Protein AF-A0A917XZ86-F1 (afdb_monomer)

Solvent-accessible surface area (backbone atoms only — not comparable to full-atom values): 10960 Å² total; per-residue (Å²): 136,83,81,80,78,82,73,56,81,94,72,47,91,62,65,60,46,49,76,76,22,49,60,26,41,51,40,52,53,59,58,64,51,90,55,103,52,67,45,77,52,87,54,75,93,63,74,60,68,55,70,66,64,61,48,64,80,48,75,79,79,85,94,80,78,98,62,95,64,86,77,80,79,58,41,67,53,64,60,80,48,66,74,58,48,58,56,55,70,50,55,30,67,91,78,33,40,62,48,78,42,58,32,65,72,78,73,27,69,21,65,65,39,50,37,52,53,42,24,42,38,32,37,46,70,17,31,44,35,38,73,39,36,32,42,29,68,31,39,27,35,57,31,72,59,75,71,83,70,54,89,50,71,69,44,40,57,56,46,58,73,56,68,76,47,49,48,74,72,47,43,57,57,49,48,58,50,35,59,64,75,76,106

Sequence (183 aa):
MTRNVIISDSNDLYGDLKEKYPVAWKALSELGKWSNKAQVFESLKYTPLEIAELRQITTSINLQNKVAVTEIQSGIDEKLEEGLLEVLMRISPELQPVFYTDCFKMLTRNIDKLFKVIEYVLRKKCVFITSNFYISNGYVSKRKALLRPAHYDEDVEENLKQYNGLRKTHLKAFKTVSNFMLN

Structure (mmCIF, N/CA/C/O backbone):
data_AF-A0A917XZ86-F1
#
_entry.id   AF-A0A917XZ86-F1
#
loop_
_atom_site.group_PDB
_atom_site.id
_atom_site.type_symbol
_atom_site.label_atom_id
_atom_site.label_alt_id
_atom_site.label_comp_id
_atom_site.label_asym_id
_atom_site.label_entity_id
_atom_site.label_seq_id
_atom_site.pdbx_PDB_ins_code
_atom_site.Cartn_x
_atom_site.Cartn_y
_atom_site.Cartn_z
_atom_site.occupancy
_atom_site.B_iso_or_equiv
_atom_site.auth_seq_id
_atom_site.auth_comp_id
_atom_site.auth_asym_id
_atom_site.auth_atom_id
_atom_site.pdbx_PDB_model_num
ATOM 1 N N . MET A 1 1 ? -16.002 -32.439 -8.814 1.00 36.31 1 MET A N 1
ATOM 2 C CA . MET A 1 1 ? -14.835 -32.622 -9.703 1.00 36.31 1 MET A CA 1
ATOM 3 C C . MET A 1 1 ? -14.189 -31.268 -9.927 1.00 36.31 1 MET A C 1
ATOM 5 O O . MET A 1 1 ? -14.720 -30.466 -10.682 1.00 36.31 1 MET A O 1
ATOM 9 N N . THR A 1 2 ? -13.098 -30.978 -9.227 1.00 37.16 2 THR A N 1
ATOM 10 C CA . THR A 1 2 ? -12.308 -29.762 -9.451 1.00 37.16 2 THR A CA 1
ATOM 11 C C . THR A 1 2 ? -11.394 -30.042 -10.641 1.00 37.16 2 THR A C 1
ATOM 13 O O . THR A 1 2 ? -10.544 -30.926 -10.562 1.00 37.16 2 THR A O 1
ATOM 16 N N . ARG A 1 3 ? -11.616 -29.375 -11.780 1.00 35.47 3 ARG A N 1
ATOM 17 C CA . ARG A 1 3 ? -10.684 -29.443 -12.912 1.00 35.47 3 ARG A CA 1
ATOM 18 C C . ARG A 1 3 ? -9.396 -28.743 -12.483 1.00 35.47 3 ARG A C 1
ATOM 20 O O . ARG A 1 3 ? -9.369 -27.519 -12.409 1.00 35.47 3 ARG A O 1
ATOM 27 N N . ASN A 1 4 ? -8.357 -29.518 -12.188 1.00 41.28 4 ASN A N 1
ATOM 28 C CA . ASN A 1 4 ? -6.999 -28.998 -12.095 1.00 41.28 4 ASN A CA 1
ATOM 29 C C . ASN A 1 4 ? -6.585 -28.580 -13.506 1.00 41.28 4 ASN A C 1
ATOM 31 O O . ASN A 1 4 ? -6.267 -29.422 -14.344 1.00 41.28 4 ASN A O 1
ATOM 35 N N . VAL A 1 5 ? -6.675 -27.283 -13.788 1.00 52.72 5 VAL A N 1
ATOM 36 C CA . VAL A 1 5 ? -6.085 -26.698 -14.990 1.00 52.72 5 VAL A CA 1
ATOM 37 C C . VAL A 1 5 ? -4.580 -26.697 -14.753 1.00 52.72 5 VAL A C 1
ATOM 39 O O . VAL A 1 5 ? -4.077 -25.915 -13.953 1.00 52.72 5 VAL A O 1
ATOM 42 N N . ILE A 1 6 ? -3.877 -27.627 -15.392 1.00 51.19 6 ILE A N 1
ATOM 43 C CA . ILE A 1 6 ? -2.417 -27.617 -15.443 1.00 51.19 6 ILE A CA 1
ATOM 44 C C . ILE A 1 6 ? -2.057 -26.537 -16.464 1.00 51.19 6 ILE A C 1
ATOM 46 O O . ILE A 1 6 ? -2.180 -26.753 -17.669 1.00 51.19 6 ILE A O 1
ATOM 50 N N . ILE A 1 7 ? -1.716 -25.343 -15.980 1.00 55.34 7 ILE A N 1
ATOM 51 C CA . ILE A 1 7 ? -1.138 -24.289 -16.814 1.00 55.34 7 ILE A CA 1
ATOM 52 C C . ILE A 1 7 ? 0.300 -24.732 -17.090 1.00 55.34 7 ILE A C 1
ATOM 54 O O . ILE A 1 7 ? 1.050 -24.994 -16.156 1.00 55.34 7 ILE A O 1
ATOM 58 N N . SER A 1 8 ? 0.667 -24.905 -18.358 1.00 54.50 8 SER A N 1
ATOM 59 C CA . SER A 1 8 ? 2.061 -25.147 -18.736 1.00 54.50 8 SER A CA 1
ATOM 60 C C . SER A 1 8 ? 2.908 -23.938 -18.332 1.00 54.50 8 SER A C 1
ATOM 62 O O . SER A 1 8 ? 2.516 -22.821 -18.672 1.00 54.50 8 SER A O 1
ATOM 64 N N . ASP A 1 9 ? 4.067 -24.147 -17.700 1.00 57.81 9 ASP A N 1
ATOM 65 C CA . ASP A 1 9 ? 4.968 -23.075 -17.228 1.00 57.81 9 ASP A CA 1
ATOM 66 C C . ASP A 1 9 ? 5.287 -22.014 -18.303 1.00 57.81 9 ASP A C 1
ATOM 68 O O . ASP A 1 9 ? 5.505 -20.850 -17.990 1.00 57.81 9 ASP A O 1
ATOM 72 N N . SER A 1 10 ? 5.243 -22.373 -19.592 1.00 57.09 10 SER A N 1
ATOM 73 C CA . SER A 1 10 ? 5.466 -21.450 -20.714 1.00 57.09 10 SER A CA 1
ATOM 74 C C . SER A 1 10 ? 4.320 -20.462 -20.996 1.00 57.09 10 SER A C 1
ATOM 76 O O . SER A 1 10 ? 4.444 -19.659 -21.915 1.00 57.09 10 SER A O 1
ATOM 78 N N . ASN A 1 11 ? 3.196 -20.542 -20.275 1.00 58.50 11 ASN A N 1
ATOM 79 C CA . ASN A 1 11 ? 2.003 -19.708 -20.483 1.00 58.50 11 ASN A CA 1
ATOM 80 C C . ASN A 1 11 ? 1.476 -19.073 -19.180 1.00 58.50 11 ASN A C 1
ATOM 82 O O . ASN A 1 11 ? 0.386 -18.494 -19.177 1.00 58.50 11 ASN A O 1
ATOM 86 N N . ASP A 1 12 ? 2.216 -19.190 -18.071 1.00 71.00 12 ASP A N 1
ATOM 87 C CA . ASP A 1 12 ? 1.858 -18.537 -16.813 1.00 71.00 12 ASP A CA 1
ATOM 88 C C . ASP A 1 12 ? 2.336 -17.077 -16.809 1.00 71.00 12 ASP A C 1
ATOM 90 O O . ASP A 1 12 ? 3.460 -16.765 -16.424 1.00 71.00 12 ASP A O 1
ATOM 94 N N . LEU A 1 13 ? 1.447 -16.172 -17.228 1.00 67.69 13 LEU A N 1
ATOM 95 C CA . LEU A 1 13 ? 1.671 -14.719 -17.242 1.00 67.69 13 LEU A CA 1
ATOM 96 C C . LEU A 1 13 ? 1.939 -14.111 -15.854 1.00 67.69 13 LEU A C 1
ATOM 98 O O . LEU A 1 13 ? 2.318 -12.945 -15.770 1.00 67.69 13 LEU A O 1
ATOM 102 N N . TYR A 1 14 ? 1.684 -14.857 -14.778 1.00 77.56 14 TYR A N 1
ATOM 103 C CA . TYR A 1 14 ? 1.877 -14.406 -13.400 1.00 77.56 14 TYR A CA 1
ATOM 104 C C . TYR A 1 14 ? 2.985 -15.181 -12.684 1.00 77.56 14 TYR A C 1
ATOM 106 O O . TYR A 1 14 ? 3.329 -14.832 -11.552 1.00 77.56 14 TYR A O 1
ATOM 114 N N . GLY A 1 15 ? 3.516 -16.224 -13.327 1.00 76.75 15 GLY A N 1
ATOM 115 C CA . GLY A 1 15 ? 4.403 -17.203 -12.714 1.00 76.75 15 GLY A CA 1
ATOM 116 C C . GLY A 1 15 ? 5.710 -16.593 -12.238 1.00 76.75 15 GLY A C 1
ATOM 117 O O . GLY A 1 15 ? 6.188 -16.983 -11.183 1.00 76.75 15 GLY A O 1
ATOM 118 N N . ASP A 1 16 ? 6.229 -15.593 -12.957 1.00 86.38 16 ASP A N 1
ATOM 119 C CA . ASP A 1 16 ? 7.489 -14.906 -12.654 1.00 86.38 16 ASP A CA 1
ATOM 120 C C . ASP A 1 16 ? 7.350 -13.739 -11.657 1.00 86.38 16 ASP A C 1
ATOM 122 O O . ASP A 1 16 ? 8.351 -13.232 -11.139 1.00 86.38 16 ASP A O 1
ATOM 126 N N . LEU A 1 17 ? 6.122 -13.297 -11.351 1.00 89.25 17 LEU A N 1
ATOM 127 C CA . LEU A 1 17 ? 5.879 -12.174 -10.437 1.00 89.25 17 LEU A CA 1
ATOM 128 C C . LEU A 1 17 ? 6.331 -12.493 -9.016 1.00 89.25 17 LEU A C 1
ATOM 130 O O . LEU A 1 17 ? 6.738 -11.595 -8.277 1.00 89.25 17 LEU A O 1
ATOM 134 N N . LYS A 1 18 ? 6.253 -13.763 -8.618 1.00 90.69 18 LYS A N 1
ATOM 135 C CA . LYS A 1 18 ? 6.692 -14.218 -7.300 1.00 90.69 18 LYS A CA 1
ATOM 136 C C . LYS A 1 18 ? 8.202 -14.055 -7.129 1.00 90.69 18 LYS A C 1
ATOM 138 O O . LYS A 1 18 ? 8.653 -13.700 -6.041 1.00 90.69 18 LYS A O 1
ATOM 143 N N . GLU A 1 19 ? 8.968 -14.312 -8.180 1.00 90.38 19 GLU A N 1
ATOM 144 C CA . GLU A 1 19 ? 10.424 -14.216 -8.200 1.00 90.38 19 GLU A CA 1
ATOM 145 C C . GLU A 1 19 ? 10.872 -12.762 -8.382 1.00 90.38 19 GLU A C 1
ATOM 147 O O . GLU A 1 19 ? 11.797 -12.324 -7.696 1.00 90.38 19 GLU A O 1
ATOM 152 N N . LYS A 1 20 ? 10.191 -11.993 -9.247 1.00 90.75 20 LYS A N 1
ATOM 153 C CA . LYS A 1 20 ? 10.471 -10.562 -9.469 1.00 90.75 20 LYS A CA 1
ATOM 154 C C . LYS A 1 20 ? 10.117 -9.691 -8.261 1.00 90.75 20 LYS A C 1
ATOM 156 O O . LYS A 1 20 ? 10.869 -8.780 -7.917 1.00 90.75 20 LYS A O 1
ATOM 161 N N . TYR A 1 21 ? 8.972 -9.959 -7.633 1.00 94.69 21 TYR A N 1
ATOM 162 C CA . TYR A 1 21 ? 8.359 -9.109 -6.607 1.00 94.69 21 TYR A CA 1
ATOM 163 C C . TYR A 1 21 ? 7.947 -9.924 -5.369 1.00 94.69 21 TYR A C 1
ATOM 165 O O . TYR A 1 21 ? 6.759 -10.010 -5.031 1.00 94.69 21 TYR A O 1
ATOM 173 N N . PRO A 1 22 ? 8.907 -10.561 -4.677 1.00 95.19 22 PRO A N 1
ATOM 174 C CA . PRO A 1 22 ? 8.617 -11.519 -3.614 1.00 95.19 22 PRO A CA 1
ATOM 175 C C . PRO A 1 22 ? 7.892 -10.900 -2.413 1.00 95.19 22 PRO A C 1
ATOM 177 O O . PRO A 1 22 ? 7.041 -11.559 -1.804 1.00 95.19 22 PRO A O 1
ATOM 180 N N . VAL A 1 23 ? 8.182 -9.641 -2.061 1.00 97.25 23 VAL A N 1
ATOM 181 C CA . VAL A 1 23 ? 7.551 -8.963 -0.917 1.00 97.25 23 VAL A CA 1
ATOM 182 C C . VAL A 1 23 ? 6.100 -8.606 -1.237 1.00 97.25 23 VAL A C 1
ATOM 184 O O . VAL A 1 23 ? 5.204 -8.894 -0.434 1.00 97.25 23 VAL A O 1
ATOM 187 N N . ALA A 1 24 ? 5.850 -8.039 -2.418 1.00 97.31 24 ALA A N 1
ATOM 188 C CA . ALA A 1 24 ? 4.512 -7.739 -2.916 1.00 97.31 24 ALA A CA 1
ATOM 189 C C . ALA A 1 24 ? 3.681 -9.014 -3.079 1.00 97.31 24 ALA A C 1
ATOM 191 O O . ALA A 1 24 ? 2.556 -9.080 -2.577 1.00 97.31 24 ALA A O 1
ATOM 192 N N . TRP A 1 25 ? 4.254 -10.046 -3.705 1.00 96.38 25 TRP A N 1
ATOM 193 C CA . TRP A 1 25 ? 3.610 -11.342 -3.890 1.00 96.38 25 TRP A CA 1
ATOM 194 C C . TRP A 1 25 ? 3.191 -11.958 -2.567 1.00 96.38 25 TRP A C 1
ATOM 196 O O . TRP A 1 25 ? 2.038 -12.370 -2.417 1.00 96.38 25 TRP A O 1
ATOM 206 N N . LYS A 1 26 ? 4.095 -11.982 -1.581 1.00 96.19 26 LYS A N 1
ATOM 207 C CA . LYS A 1 26 ? 3.778 -12.490 -0.247 1.00 96.19 26 LYS A CA 1
ATOM 208 C C . LYS A 1 26 ? 2.625 -11.701 0.368 1.00 96.19 26 LYS A C 1
ATOM 210 O O . LYS A 1 26 ? 1.638 -12.311 0.769 1.00 96.19 26 LYS A O 1
ATOM 215 N N . ALA A 1 27 ? 2.707 -10.372 0.399 1.00 97.00 27 ALA A N 1
ATOM 216 C CA . ALA A 1 27 ? 1.675 -9.543 1.015 1.00 97.00 27 ALA A CA 1
ATOM 217 C C . ALA A 1 27 ? 0.303 -9.699 0.330 1.00 97.00 27 ALA A C 1
ATOM 219 O O . ALA A 1 27 ? -0.701 -9.904 1.011 1.00 97.00 27 ALA A O 1
ATOM 220 N N . LEU A 1 28 ? 0.247 -9.672 -1.004 1.00 95.81 28 LEU A N 1
ATOM 221 C CA . LEU A 1 28 ? -0.999 -9.847 -1.757 1.00 95.81 28 LEU A CA 1
ATOM 222 C C . LEU A 1 28 ? -1.558 -11.269 -1.650 1.00 95.81 28 LEU A C 1
ATOM 224 O O . LEU A 1 28 ? -2.772 -11.433 -1.542 1.00 95.81 28 LEU A O 1
ATOM 228 N N . SER A 1 29 ? -0.696 -12.288 -1.600 1.00 94.50 29 SER A N 1
ATOM 229 C CA . SER A 1 29 ? -1.114 -13.674 -1.356 1.00 94.50 29 SER A CA 1
ATOM 230 C C . SER A 1 29 ? -1.753 -13.829 0.021 1.00 94.50 29 SER A C 1
ATOM 232 O O . SER A 1 29 ? -2.790 -14.474 0.149 1.00 94.50 29 SER A O 1
ATOM 234 N N . GLU A 1 30 ? -1.166 -13.225 1.060 1.00 94.62 30 GLU A N 1
ATOM 235 C CA . GLU A 1 30 ? -1.760 -13.222 2.401 1.00 94.62 30 GLU A CA 1
ATOM 236 C C . GLU A 1 30 ? -3.055 -12.394 2.440 1.00 94.62 30 GLU A C 1
ATOM 238 O O . GLU A 1 30 ? -4.024 -12.814 3.061 1.00 94.62 30 GLU A O 1
ATOM 243 N N . LEU A 1 31 ? -3.134 -11.270 1.718 1.00 93.88 31 LEU A N 1
ATOM 244 C CA . LEU A 1 31 ? -4.369 -10.481 1.606 1.00 93.88 31 LEU A CA 1
ATOM 245 C C . LEU A 1 31 ? -5.493 -11.258 0.896 1.00 93.88 31 LEU A C 1
ATOM 247 O O . LEU A 1 31 ? -6.663 -11.126 1.260 1.00 93.88 31 LEU A O 1
ATOM 251 N N . GLY A 1 32 ? -5.140 -12.047 -0.122 1.00 90.62 32 GLY A N 1
ATOM 252 C CA . GLY A 1 32 ? -6.062 -12.864 -0.910 1.00 90.62 32 GLY A CA 1
ATOM 253 C C . GLY A 1 32 ? -6.609 -14.078 -0.158 1.00 90.62 32 GLY A C 1
ATOM 254 O O . GLY A 1 32 ? -7.674 -14.587 -0.517 1.00 90.62 32 GLY A O 1
ATOM 255 N N . LYS A 1 33 ? -5.942 -14.520 0.918 1.00 89.12 33 LYS A N 1
ATOM 256 C CA . LYS A 1 33 ? -6.480 -15.551 1.811 1.00 89.12 33 LYS A CA 1
ATOM 257 C C . LYS A 1 33 ? -7.728 -14.994 2.482 1.00 89.12 33 LYS A C 1
ATOM 259 O O . LYS A 1 33 ? -7.670 -14.115 3.340 1.00 89.12 33 LYS A O 1
ATOM 264 N N . TRP A 1 34 ? -8.883 -15.497 2.053 1.00 65.50 34 TRP A N 1
ATOM 265 C CA . TRP A 1 34 ? -10.180 -15.004 2.494 1.00 65.50 34 TRP A CA 1
ATOM 266 C C . TRP A 1 34 ? -10.387 -15.263 3.989 1.00 65.50 34 TRP A C 1
ATOM 268 O O . TRP A 1 34 ? -10.889 -16.301 4.417 1.00 65.50 34 TRP A O 1
ATOM 278 N N . SER A 1 35 ? -10.031 -14.272 4.799 1.00 65.12 35 SER A N 1
ATOM 279 C CA . SER A 1 35 ? -10.483 -14.146 6.172 1.00 65.12 35 SER A CA 1
ATOM 280 C C . SER A 1 35 ? -11.003 -12.724 6.367 1.00 65.12 35 SER A C 1
ATOM 282 O O . SER A 1 35 ? -10.383 -11.751 5.949 1.00 65.12 35 SER A O 1
ATOM 284 N N . ASN A 1 36 ? -12.153 -12.557 7.025 1.00 63.97 36 ASN A N 1
ATOM 285 C CA . ASN A 1 36 ? -12.686 -11.229 7.389 1.00 63.97 36 ASN A CA 1
ATOM 286 C C . ASN A 1 36 ? -11.835 -10.523 8.478 1.00 63.97 36 ASN A C 1
ATOM 288 O O . ASN A 1 36 ? -12.308 -9.645 9.215 1.00 63.97 36 ASN A O 1
ATOM 292 N N . LYS A 1 37 ? -10.578 -10.941 8.639 1.00 71.88 37 LYS A N 1
ATOM 293 C CA . LYS A 1 37 ? -9.651 -10.533 9.686 1.00 71.88 37 LYS A CA 1
ATOM 294 C C . LYS A 1 37 ? -8.419 -9.897 9.047 1.00 71.88 37 LYS A C 1
ATOM 296 O O . LYS A 1 37 ? -8.107 -10.114 7.885 1.00 71.88 37 LYS A O 1
ATOM 301 N N . ALA A 1 38 ? -7.753 -9.059 9.832 1.00 89.88 38 ALA A N 1
ATOM 302 C CA . ALA A 1 38 ? -6.386 -8.687 9.523 1.00 89.88 38 ALA A CA 1
ATOM 303 C C . ALA A 1 38 ? -5.491 -9.916 9.697 1.00 89.88 38 ALA A C 1
ATOM 305 O O . ALA A 1 38 ? -5.774 -10.758 10.555 1.00 89.88 38 ALA A O 1
ATOM 306 N N . GLN A 1 39 ? -4.417 -9.981 8.927 1.00 92.69 39 GLN A N 1
ATOM 307 C CA . GLN A 1 39 ? -3.470 -11.074 8.983 1.00 92.69 39 GLN A CA 1
ATOM 308 C C . GLN A 1 39 ? -2.072 -10.532 9.243 1.00 92.69 39 GLN A C 1
ATOM 310 O O . GLN A 1 39 ? -1.606 -9.625 8.558 1.00 92.69 39 GLN A O 1
ATOM 315 N N . VAL A 1 40 ? -1.425 -11.100 10.257 1.00 94.69 40 VAL A N 1
ATOM 316 C CA . VAL A 1 40 ? 0.006 -10.940 10.512 1.00 94.69 40 VAL A CA 1
ATOM 317 C C . VAL A 1 40 ? 0.708 -12.129 9.868 1.00 94.69 40 VAL A C 1
ATOM 319 O O . VAL A 1 40 ? 0.210 -13.255 9.944 1.00 94.69 40 VAL A O 1
ATOM 322 N N . PHE A 1 41 ? 1.843 -11.888 9.232 1.00 95.00 41 PHE A N 1
ATOM 323 C CA . PHE A 1 41 ? 2.673 -12.924 8.630 1.00 95.00 41 PHE A CA 1
ATOM 324 C C . PHE A 1 41 ? 4.150 -12.575 8.797 1.00 95.00 41 PHE A C 1
ATOM 326 O O . PHE A 1 41 ? 4.501 -11.449 9.142 1.00 95.00 41 PHE A O 1
ATOM 333 N N . GLU A 1 42 ? 5.019 -13.555 8.569 1.00 95.81 42 GLU A N 1
ATOM 334 C CA . GLU A 1 42 ? 6.460 -13.336 8.618 1.00 95.81 42 GLU A CA 1
ATOM 335 C C . GLU A 1 42 ? 6.897 -12.373 7.507 1.00 95.81 42 GLU A C 1
ATOM 337 O O . GLU A 1 42 ? 6.695 -12.639 6.319 1.00 95.81 42 GLU A O 1
ATOM 342 N N . SER A 1 43 ? 7.481 -11.242 7.905 1.00 95.06 43 SER A N 1
ATOM 343 C CA . SER A 1 43 ? 8.031 -10.256 6.981 1.00 95.06 43 SER A CA 1
ATOM 344 C C . SER A 1 43 ? 9.246 -10.814 6.248 1.00 95.06 43 SER A C 1
ATOM 346 O O . SER A 1 43 ? 10.153 -11.380 6.859 1.00 95.06 43 SER A O 1
ATOM 348 N N . LEU A 1 44 ? 9.320 -10.563 4.945 1.00 94.56 44 LEU A N 1
ATOM 349 C CA . LEU A 1 44 ? 10.498 -10.909 4.159 1.00 94.56 44 LEU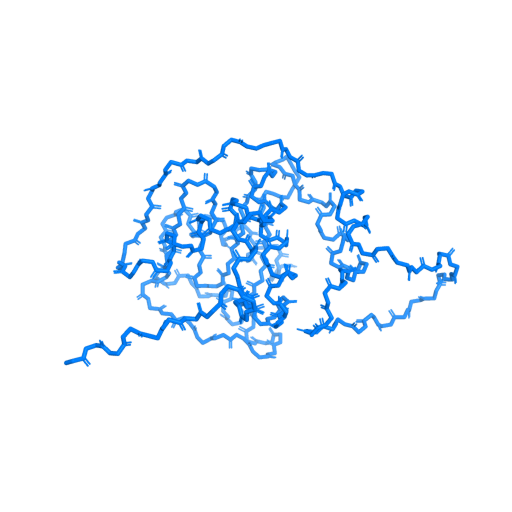 A CA 1
ATOM 350 C C . LEU A 1 44 ? 11.582 -9.840 4.322 1.00 94.56 44 LEU A C 1
ATOM 352 O O . LEU A 1 44 ? 11.303 -8.642 4.247 1.00 94.56 44 LEU A O 1
ATOM 356 N N . LYS A 1 45 ? 12.832 -10.259 4.535 1.00 92.44 45 LYS A N 1
ATOM 357 C CA . LYS A 1 45 ? 13.974 -9.345 4.669 1.00 92.44 45 LYS A CA 1
ATOM 358 C C . LYS A 1 45 ? 14.617 -9.114 3.305 1.00 92.44 45 LYS A C 1
ATOM 360 O O . LYS A 1 45 ? 15.316 -9.982 2.802 1.00 92.44 45 LYS A O 1
ATOM 365 N N . TYR A 1 46 ? 14.400 -7.928 2.750 1.00 91.62 46 TYR A N 1
ATOM 366 C CA . TYR A 1 46 ? 15.022 -7.460 1.513 1.00 91.62 46 TYR A CA 1
ATOM 367 C C . TYR A 1 46 ? 15.610 -6.065 1.728 1.00 91.62 46 TYR A C 1
ATOM 369 O O . TYR A 1 46 ? 15.135 -5.307 2.578 1.00 91.62 46 TYR A O 1
ATOM 377 N N . THR A 1 47 ? 16.651 -5.724 0.970 1.00 88.06 47 THR A N 1
ATOM 378 C CA . THR A 1 47 ? 17.194 -4.360 0.941 1.00 88.06 47 THR A CA 1
ATOM 379 C C . THR A 1 47 ? 16.165 -3.404 0.337 1.00 88.06 47 THR A C 1
ATOM 381 O O . THR A 1 47 ? 15.398 -3.829 -0.524 1.00 88.06 47 THR A O 1
ATOM 384 N N . PRO A 1 48 ? 16.098 -2.128 0.739 1.00 87.44 48 PRO A N 1
ATOM 385 C CA . PRO A 1 48 ? 15.300 -1.137 0.020 1.00 87.44 48 PRO A CA 1
ATOM 386 C C . PRO A 1 48 ? 15.671 -1.090 -1.470 1.00 87.44 48 PRO A C 1
ATOM 388 O O . PRO A 1 48 ? 16.826 -1.326 -1.812 1.00 87.44 48 PRO A O 1
ATOM 391 N N . LEU A 1 49 ? 14.688 -0.825 -2.335 1.00 84.25 49 LEU A N 1
ATOM 392 C CA . LEU A 1 49 ? 14.935 -0.552 -3.753 1.00 84.25 49 LEU A CA 1
ATOM 393 C C . LEU A 1 49 ? 15.264 0.928 -3.947 1.00 84.25 49 LEU A C 1
ATOM 395 O O . LEU A 1 49 ? 14.550 1.803 -3.443 1.00 84.25 49 LEU A O 1
ATOM 399 N N . GLU A 1 50 ? 16.296 1.195 -4.732 1.00 82.94 50 GLU A N 1
ATOM 400 C CA . GLU A 1 50 ? 16.642 2.525 -5.207 1.00 82.94 50 GLU A CA 1
ATOM 401 C C . GLU A 1 50 ? 15.768 2.931 -6.400 1.00 82.94 50 GLU A C 1
ATOM 403 O O . GLU A 1 50 ? 15.313 2.113 -7.201 1.00 82.94 50 GLU A O 1
ATOM 408 N N . ILE A 1 51 ? 15.542 4.236 -6.565 1.00 76.69 51 ILE A N 1
ATOM 409 C CA . ILE A 1 51 ? 14.763 4.760 -7.706 1.00 76.69 51 ILE A CA 1
ATOM 410 C C . ILE A 1 51 ? 15.434 4.428 -9.043 1.00 76.69 51 ILE A C 1
ATOM 412 O O . ILE A 1 51 ? 14.751 4.169 -10.034 1.00 76.69 51 ILE A O 1
ATOM 416 N N . ALA A 1 52 ? 16.769 4.402 -9.079 1.00 73.38 52 ALA A N 1
ATOM 417 C CA . ALA A 1 52 ? 17.516 4.011 -10.269 1.00 73.38 52 ALA A CA 1
ATOM 418 C C . ALA A 1 52 ? 17.176 2.576 -10.712 1.00 73.38 52 ALA A C 1
ATOM 420 O O . ALA A 1 52 ? 17.046 2.330 -11.909 1.00 73.38 52 ALA A O 1
ATOM 421 N N . GLU A 1 53 ? 16.938 1.661 -9.768 1.00 70.06 53 GLU A N 1
ATOM 422 C CA . GLU A 1 53 ? 16.532 0.281 -10.061 1.00 70.06 53 GLU A CA 1
ATOM 423 C C . GLU A 1 53 ? 15.115 0.228 -10.659 1.00 70.06 53 GLU A C 1
ATOM 425 O O . GLU A 1 53 ? 14.847 -0.574 -11.554 1.00 70.06 53 GLU A O 1
ATOM 430 N N . LEU A 1 54 ? 14.217 1.149 -10.272 1.00 72.69 54 LEU A N 1
ATOM 431 C CA . LEU A 1 54 ? 12.910 1.291 -10.928 1.00 72.69 54 LEU A CA 1
ATOM 432 C C . LEU A 1 54 ? 13.028 1.789 -12.376 1.00 72.69 54 LEU A C 1
ATOM 434 O O . LEU A 1 54 ? 12.285 1.312 -13.243 1.00 72.69 54 LEU A O 1
ATOM 438 N N . ARG A 1 55 ? 13.957 2.721 -12.642 1.00 65.44 55 ARG A N 1
ATOM 439 C CA . ARG A 1 55 ? 14.210 3.290 -13.979 1.00 65.44 55 ARG A CA 1
ATOM 440 C C . ARG A 1 55 ? 14.929 2.317 -14.914 1.00 65.44 55 ARG A C 1
ATOM 442 O O . ARG A 1 55 ? 14.564 2.265 -16.082 1.00 65.44 55 ARG A O 1
ATOM 449 N N . GLN A 1 56 ? 15.880 1.517 -14.425 1.00 54.50 56 GLN A N 1
ATOM 450 C CA . GLN A 1 56 ? 16.635 0.559 -15.252 1.00 54.50 56 GLN A CA 1
ATOM 451 C C . GLN A 1 56 ? 15.753 -0.548 -15.847 1.00 54.50 56 GLN A C 1
ATOM 453 O O . GLN A 1 56 ? 15.944 -0.937 -16.997 1.00 54.50 56 GLN A O 1
ATOM 458 N N . ILE A 1 57 ? 14.709 -0.962 -15.125 1.00 51.12 57 ILE A N 1
ATOM 459 C CA . ILE A 1 57 ? 13.664 -1.866 -15.638 1.00 51.12 57 ILE A CA 1
ATOM 460 C C . ILE A 1 57 ? 12.828 -1.196 -16.757 1.00 51.12 57 ILE A C 1
ATOM 462 O O . ILE A 1 57 ? 12.143 -1.865 -17.513 1.00 51.12 57 ILE A O 1
ATOM 466 N N . THR A 1 58 ? 12.894 0.130 -16.892 1.00 45.44 58 THR A N 1
ATOM 467 C CA . THR A 1 58 ? 12.037 0.956 -17.764 1.00 45.44 58 THR A CA 1
ATOM 468 C C . THR A 1 58 ? 12.779 1.463 -19.019 1.00 45.44 58 THR A C 1
ATOM 470 O O . THR A 1 58 ? 12.239 2.248 -19.798 1.00 45.44 58 THR A O 1
ATOM 473 N N . THR A 1 59 ? 14.044 1.081 -19.228 1.00 40.44 59 THR A N 1
ATOM 474 C CA . THR A 1 59 ? 14.952 1.872 -20.077 1.00 40.44 59 THR A CA 1
ATOM 475 C C . THR A 1 59 ? 14.613 1.833 -21.572 1.00 40.44 59 THR A C 1
ATOM 477 O O . THR A 1 59 ? 14.938 0.877 -22.269 1.00 40.44 59 THR A O 1
ATOM 480 N N . SER A 1 60 ? 14.038 2.934 -22.072 1.00 35.81 60 SER A N 1
ATOM 481 C CA . SER A 1 60 ? 14.524 3.719 -23.228 1.00 35.81 60 SER A CA 1
ATOM 482 C C . SER A 1 60 ? 13.626 4.948 -23.438 1.00 35.81 60 SER A C 1
ATOM 484 O O . SER A 1 60 ? 12.690 4.864 -24.228 1.00 35.81 60 SER A O 1
ATOM 486 N N . ILE A 1 61 ? 13.873 6.084 -22.766 1.00 40.84 61 ILE A N 1
ATOM 487 C CA . ILE A 1 61 ? 13.347 7.393 -23.217 1.00 40.84 61 ILE A CA 1
ATOM 488 C C . ILE A 1 61 ? 14.390 8.499 -22.994 1.00 40.84 61 ILE A C 1
ATOM 490 O O . ILE A 1 61 ? 14.986 8.625 -21.926 1.00 40.84 61 ILE A O 1
ATOM 494 N N . ASN A 1 62 ? 14.589 9.273 -24.062 1.00 36.19 62 ASN A N 1
ATOM 495 C CA . ASN A 1 62 ? 15.448 10.444 -24.192 1.00 36.19 62 ASN A CA 1
ATOM 496 C C . ASN A 1 62 ? 14.981 11.592 -23.280 1.00 36.19 62 ASN A C 1
ATOM 498 O O . ASN A 1 62 ? 13.847 12.055 -23.382 1.00 36.19 62 ASN A O 1
ATOM 502 N N . LEU A 1 63 ? 15.881 12.090 -22.433 1.00 40.28 63 LEU A N 1
ATOM 503 C CA . LEU A 1 63 ? 15.670 13.253 -21.570 1.00 40.28 63 LEU A CA 1
ATOM 504 C C . LEU A 1 63 ? 15.979 14.550 -22.327 1.00 40.28 63 LEU A C 1
ATOM 506 O O . LEU A 1 63 ? 17.012 15.166 -22.086 1.00 40.28 63 LEU A O 1
ATOM 510 N N . GLN A 1 64 ? 15.096 14.985 -23.228 1.00 39.38 64 GLN A N 1
ATOM 511 C CA . GLN A 1 64 ? 15.115 16.361 -23.740 1.00 39.38 64 GLN A CA 1
ATOM 512 C C . GLN A 1 64 ? 13.687 16.846 -24.009 1.00 39.38 64 GLN A C 1
ATOM 514 O O . GLN A 1 64 ? 13.092 16.474 -25.014 1.00 39.38 64 GLN A O 1
ATOM 519 N N . ASN A 1 65 ? 13.159 17.648 -23.071 1.00 37.88 65 ASN A N 1
ATOM 520 C CA . ASN A 1 65 ? 12.258 18.806 -23.244 1.00 37.88 65 ASN A CA 1
ATOM 521 C C . ASN A 1 65 ? 11.276 18.936 -22.067 1.00 37.88 65 ASN A C 1
ATOM 523 O O . ASN A 1 65 ? 10.300 18.201 -21.958 1.00 37.88 65 ASN A O 1
ATOM 527 N N . LYS A 1 66 ? 11.519 19.929 -21.197 1.00 42.50 66 LYS A N 1
ATOM 528 C CA . LYS A 1 66 ? 10.538 20.423 -20.222 1.00 42.50 66 LYS A CA 1
ATOM 529 C C . LYS A 1 66 ? 9.490 21.260 -20.956 1.00 42.50 66 LYS A C 1
ATOM 531 O O . LYS A 1 66 ? 9.626 22.473 -21.079 1.00 42.50 66 LYS A O 1
ATOM 536 N N . VAL A 1 67 ? 8.446 20.598 -21.426 1.00 37.88 67 VAL A N 1
ATOM 537 C CA . VAL A 1 67 ? 7.131 21.204 -21.642 1.00 37.88 67 VAL A CA 1
ATOM 538 C C . VAL A 1 67 ? 6.213 20.524 -20.634 1.00 37.88 67 VAL A C 1
ATOM 540 O O . VAL A 1 67 ? 6.356 19.323 -20.415 1.00 37.88 67 VAL A O 1
ATOM 543 N N . ALA A 1 68 ? 5.325 21.270 -19.975 1.00 39.66 68 ALA A N 1
ATOM 544 C CA . ALA A 1 68 ? 4.274 20.685 -19.147 1.00 39.66 68 ALA A CA 1
ATOM 545 C C . ALA A 1 68 ? 3.316 19.914 -20.068 1.00 39.66 68 ALA A C 1
ATOM 547 O O . ALA A 1 68 ? 2.315 20.441 -20.544 1.00 39.66 68 ALA A O 1
ATOM 548 N N . VAL A 1 69 ? 3.706 18.691 -20.413 1.00 38.69 69 VAL A N 1
ATOM 549 C CA . VAL A 1 69 ? 2.888 17.734 -21.142 1.00 38.69 69 VAL A CA 1
ATOM 550 C C . VAL A 1 69 ? 1.965 17.120 -20.106 1.00 38.69 69 VAL A C 1
ATOM 552 O O . VAL A 1 69 ? 2.435 16.607 -19.092 1.00 38.69 69 VAL A O 1
ATOM 555 N N . THR A 1 70 ? 0.657 17.190 -20.338 1.00 42.28 70 THR A N 1
ATOM 556 C CA . THR A 1 70 ? -0.321 16.385 -19.609 1.00 42.28 70 THR A CA 1
ATOM 557 C C . THR A 1 70 ? 0.108 14.927 -19.744 1.00 42.28 70 THR A C 1
ATOM 559 O O . THR A 1 70 ? 0.012 14.348 -20.826 1.00 42.28 70 THR A O 1
ATOM 562 N N . GLU A 1 71 ? 0.691 14.360 -18.691 1.00 49.97 71 GLU A N 1
ATOM 563 C CA . GLU A 1 71 ? 1.240 13.014 -18.753 1.00 49.97 71 GLU A CA 1
ATOM 564 C C . GLU A 1 71 ? 0.084 12.014 -18.829 1.00 49.97 71 GLU A C 1
ATOM 566 O O . GLU A 1 71 ? -0.728 11.898 -17.910 1.00 49.97 71 GLU A O 1
ATOM 571 N N . ILE A 1 72 ? -0.022 11.313 -19.958 1.00 58.75 72 ILE A N 1
ATOM 572 C CA . ILE A 1 72 ? -1.004 10.245 -20.121 1.00 58.75 72 ILE A CA 1
ATOM 573 C C . ILE A 1 72 ? -0.492 9.046 -19.330 1.00 58.75 72 ILE A C 1
ATOM 575 O O . ILE A 1 72 ? 0.433 8.361 -19.765 1.00 58.75 72 ILE A O 1
ATOM 579 N N . GLN A 1 73 ? -1.111 8.776 -18.184 1.00 60.84 73 GLN A N 1
ATOM 580 C CA . GLN A 1 73 ? -0.832 7.562 -17.426 1.00 60.84 73 GLN A CA 1
ATOM 581 C C . GLN A 1 73 ? -1.444 6.360 -18.143 1.00 60.84 73 GLN A C 1
ATOM 583 O O . GLN A 1 73 ? -2.666 6.225 -18.262 1.00 60.84 73 GLN A O 1
ATOM 588 N N . SER A 1 74 ? -0.584 5.480 -18.651 1.00 63.72 74 SER A N 1
ATOM 589 C CA . SER A 1 74 ? -1.022 4.282 -19.345 1.00 63.72 74 SER A CA 1
ATOM 590 C C . SER A 1 74 ? -1.319 3.192 -18.328 1.00 63.72 74 SER A C 1
ATOM 592 O O . SER A 1 74 ? -0.439 2.619 -17.678 1.00 63.72 74 SER A O 1
ATOM 594 N N . GLY A 1 75 ? -2.598 2.836 -18.244 1.00 62.28 75 GLY A N 1
ATOM 595 C CA . GLY A 1 75 ? -3.033 1.698 -17.446 1.00 62.28 75 GLY A CA 1
ATOM 596 C C . GLY A 1 75 ? -2.563 0.342 -17.988 1.00 62.28 75 GLY A C 1
ATOM 597 O O . GLY A 1 75 ? -2.781 -0.649 -17.304 1.00 62.28 75 GLY A O 1
ATOM 598 N N . ILE A 1 76 ? -1.972 0.269 -19.186 1.00 68.81 76 ILE A N 1
ATOM 599 C CA . ILE A 1 76 ? -1.587 -0.992 -19.851 1.00 68.81 76 ILE A CA 1
ATOM 600 C C . ILE A 1 76 ? -0.069 -1.117 -20.017 1.00 68.81 76 ILE A C 1
ATOM 602 O O . ILE A 1 76 ? 0.453 -2.226 -19.927 1.00 68.81 76 ILE A O 1
ATOM 606 N N . ASP A 1 77 ? 0.635 -0.004 -20.228 1.00 77.19 77 ASP A N 1
ATOM 607 C CA . ASP A 1 77 ? 2.097 0.005 -20.332 1.00 77.19 77 ASP A CA 1
ATOM 608 C C . ASP A 1 77 ? 2.724 -0.404 -18.987 1.00 77.19 77 ASP A C 1
ATOM 610 O O . ASP A 1 77 ? 2.192 -0.093 -17.920 1.00 77.19 77 ASP A O 1
ATOM 614 N N . GLU A 1 78 ? 3.841 -1.121 -19.041 1.00 73.94 78 GLU A N 1
ATOM 615 C CA . GLU A 1 78 ? 4.655 -1.517 -17.887 1.00 73.94 78 GLU A CA 1
ATOM 616 C C . GLU A 1 78 ? 5.546 -0.370 -17.380 1.00 73.94 78 GLU A C 1
ATOM 618 O O . GLU A 1 78 ? 5.961 -0.358 -16.216 1.00 73.94 78 GLU A O 1
ATOM 623 N N . LYS A 1 79 ? 5.807 0.634 -18.229 1.00 79.62 79 LYS A N 1
ATOM 624 C CA . LYS A 1 79 ? 6.677 1.767 -17.910 1.00 79.62 79 LYS A CA 1
ATOM 625 C C . LYS A 1 79 ? 6.091 2.643 -16.820 1.00 79.62 79 LYS A C 1
ATOM 627 O O . LYS A 1 79 ? 4.936 3.041 -16.903 1.00 79.62 79 LYS A O 1
ATOM 632 N N . LEU A 1 80 ? 6.908 2.979 -15.825 1.00 81.25 80 LEU A N 1
ATOM 633 C CA . LEU A 1 80 ? 6.532 3.948 -14.802 1.00 81.25 80 LEU A CA 1
ATOM 634 C C . LEU A 1 80 ? 6.649 5.360 -15.368 1.00 81.25 80 LEU A C 1
ATOM 636 O O . LEU A 1 80 ? 7.728 5.783 -15.780 1.00 81.25 80 LEU A O 1
ATOM 640 N N . GLU A 1 81 ? 5.524 6.055 -15.362 1.00 82.44 81 GLU A N 1
ATOM 641 C CA . GLU A 1 81 ? 5.392 7.460 -15.716 1.00 82.44 81 GLU A CA 1
ATOM 642 C C . GLU A 1 81 ? 6.158 8.357 -14.727 1.00 82.44 81 GLU A C 1
ATOM 644 O O . GLU A 1 81 ? 6.318 8.013 -13.551 1.00 82.44 81 GLU A O 1
ATOM 649 N N . GLU A 1 82 ? 6.645 9.507 -15.191 1.00 78.94 82 GLU A N 1
ATOM 650 C CA . GLU A 1 82 ? 7.486 10.412 -14.406 1.00 78.94 82 GLU A CA 1
ATOM 651 C C . GLU A 1 82 ? 6.733 10.949 -13.185 1.00 78.94 82 GLU A C 1
ATOM 653 O O . GLU A 1 82 ? 7.281 10.930 -12.086 1.00 78.94 82 GLU A O 1
ATOM 658 N N . GLY A 1 83 ? 5.450 11.301 -13.314 1.00 81.94 83 GLY A N 1
ATOM 659 C CA . GLY A 1 83 ? 4.625 11.723 -12.182 1.00 81.94 83 GLY A CA 1
ATOM 660 C C . GLY A 1 83 ? 4.472 10.631 -11.117 1.00 81.94 83 GLY A C 1
ATOM 661 O O . GLY A 1 83 ? 4.521 10.911 -9.918 1.00 81.94 83 GLY A O 1
ATOM 662 N N . LEU A 1 84 ? 4.367 9.361 -11.526 1.00 85.75 84 LEU A N 1
ATOM 663 C CA . LEU A 1 84 ? 4.363 8.237 -10.586 1.00 85.75 84 LEU A CA 1
ATOM 664 C C . LEU A 1 84 ? 5.746 8.052 -9.940 1.00 85.75 84 LEU A C 1
ATOM 666 O O . LEU A 1 84 ? 5.831 7.821 -8.732 1.00 85.75 84 LEU A O 1
ATOM 670 N N . LEU A 1 85 ? 6.832 8.194 -10.707 1.00 86.62 85 LEU A N 1
ATOM 671 C CA . LEU A 1 85 ? 8.197 8.149 -10.177 1.00 86.62 85 LEU A CA 1
ATOM 672 C C . LEU A 1 85 ? 8.451 9.264 -9.157 1.00 86.62 85 LEU A C 1
ATOM 674 O O . LEU A 1 85 ? 9.020 8.983 -8.105 1.00 86.62 85 LEU A O 1
ATOM 678 N N . GLU A 1 86 ? 7.990 10.489 -9.408 1.00 85.44 86 GLU A N 1
ATOM 679 C CA . GLU A 1 86 ? 8.114 11.620 -8.481 1.00 85.44 86 GLU A CA 1
ATOM 680 C C . GLU A 1 86 ? 7.419 11.350 -7.140 1.00 85.44 86 GLU A C 1
ATOM 682 O O . GLU A 1 86 ? 7.974 11.655 -6.079 1.00 85.44 86 GLU A O 1
ATOM 687 N N . VAL A 1 87 ? 6.233 10.731 -7.165 1.00 86.88 87 VAL A N 1
ATOM 688 C CA . VAL A 1 87 ? 5.543 10.296 -5.940 1.00 86.88 87 VAL A CA 1
ATOM 689 C C . VAL A 1 87 ? 6.353 9.209 -5.231 1.00 86.88 87 VAL A C 1
ATOM 691 O O . VAL A 1 87 ? 6.580 9.300 -4.023 1.00 86.88 87 VAL A O 1
ATOM 694 N N . LEU A 1 88 ? 6.842 8.204 -5.964 1.00 89.44 88 LEU A N 1
ATOM 695 C CA . LEU A 1 88 ? 7.636 7.109 -5.394 1.00 89.44 88 LEU A CA 1
ATOM 696 C C . LEU A 1 88 ? 8.972 7.589 -4.807 1.00 89.44 88 LEU A C 1
ATOM 698 O O . LEU A 1 88 ? 9.404 7.067 -3.779 1.00 89.44 88 LEU A O 1
ATOM 702 N N . MET A 1 89 ? 9.597 8.616 -5.387 1.00 87.81 89 MET A N 1
ATOM 703 C CA . MET A 1 89 ? 10.825 9.228 -4.865 1.00 87.81 89 MET A CA 1
ATOM 704 C C . MET A 1 89 ? 10.649 9.770 -3.444 1.00 87.81 89 MET A C 1
ATOM 706 O O . MET A 1 89 ? 11.592 9.718 -2.655 1.00 87.81 89 MET A O 1
ATOM 710 N N . ARG A 1 90 ? 9.448 10.247 -3.100 1.00 88.12 90 ARG A N 1
ATOM 711 C CA . ARG A 1 90 ? 9.136 10.803 -1.774 1.00 88.12 90 ARG A CA 1
ATOM 712 C C . ARG A 1 90 ? 8.820 9.732 -0.733 1.00 88.12 90 ARG A C 1
ATOM 714 O O . ARG A 1 90 ? 8.847 10.029 0.459 1.00 88.12 90 ARG A O 1
ATOM 721 N N . ILE A 1 91 ? 8.539 8.498 -1.159 1.00 91.75 91 ILE A N 1
ATOM 722 C CA . ILE A 1 91 ? 8.230 7.398 -0.246 1.00 91.75 91 ILE A CA 1
ATOM 723 C C . ILE A 1 91 ? 9.470 7.058 0.580 1.00 91.75 91 ILE A C 1
ATOM 725 O O . ILE A 1 91 ? 10.474 6.555 0.066 1.00 91.75 91 ILE A O 1
ATOM 729 N N . SER A 1 92 ? 9.379 7.327 1.878 1.00 92.06 92 SER A N 1
ATOM 730 C CA . SER A 1 92 ? 10.326 6.905 2.908 1.00 92.06 92 SER A CA 1
ATOM 731 C C . SER A 1 92 ? 9.633 6.927 4.277 1.00 92.06 92 SER A C 1
ATOM 733 O O . SER A 1 92 ? 8.652 7.661 4.443 1.00 92.06 92 SER A O 1
ATOM 735 N N . PRO A 1 93 ? 10.114 6.159 5.271 1.00 92.12 93 PRO A N 1
ATOM 736 C CA . PRO A 1 93 ? 9.544 6.179 6.618 1.00 92.12 93 PRO A CA 1
ATOM 737 C C . PRO A 1 93 ? 9.538 7.567 7.278 1.00 92.12 93 PRO A C 1
ATOM 739 O O . PRO A 1 93 ? 8.661 7.855 8.091 1.00 92.12 93 PRO A O 1
ATOM 742 N N . GLU A 1 94 ? 10.511 8.411 6.934 1.00 90.44 94 GLU A N 1
ATOM 743 C CA . GLU A 1 94 ? 10.750 9.725 7.534 1.00 90.44 94 GLU A CA 1
ATOM 744 C C . GLU A 1 94 ? 9.952 10.848 6.858 1.00 90.44 94 GLU A C 1
ATOM 746 O O . GLU A 1 94 ? 9.611 11.824 7.522 1.00 90.44 94 GLU A O 1
ATOM 751 N N . LEU A 1 95 ? 9.662 10.722 5.556 1.00 87.25 95 LEU A N 1
ATOM 752 C CA . LEU A 1 95 ? 9.010 11.769 4.764 1.00 87.25 95 LEU A CA 1
ATOM 753 C C . LEU A 1 95 ? 7.556 11.426 4.423 1.00 87.25 95 LEU A C 1
ATOM 755 O O . LEU A 1 95 ? 6.637 12.152 4.797 1.00 87.25 95 LEU A O 1
ATOM 759 N N . GLN A 1 96 ? 7.340 10.316 3.717 1.00 89.69 96 GLN A N 1
ATOM 760 C CA . GLN A 1 96 ? 6.021 9.885 3.256 1.00 89.69 96 GLN A CA 1
ATOM 761 C C . GLN A 1 96 ? 5.879 8.364 3.439 1.00 89.69 96 GLN A C 1
ATOM 763 O O . GLN A 1 96 ? 6.076 7.597 2.493 1.00 89.69 96 GLN A O 1
ATOM 768 N N . PRO A 1 97 ? 5.523 7.892 4.651 1.00 93.81 97 PRO A N 1
ATOM 769 C CA . PRO A 1 97 ? 5.516 6.463 4.982 1.00 93.81 97 PRO A CA 1
ATOM 770 C C . PRO A 1 97 ? 4.345 5.689 4.357 1.00 93.81 97 PRO A C 1
ATOM 772 O O . PRO A 1 97 ? 4.218 4.479 4.562 1.00 93.81 97 PRO A O 1
ATOM 775 N N . VAL A 1 98 ? 3.455 6.378 3.638 1.00 96.00 98 VAL A N 1
ATOM 776 C CA . VAL A 1 98 ? 2.223 5.825 3.077 1.00 96.00 98 VAL A CA 1
ATOM 777 C C . VAL A 1 98 ? 2.117 6.192 1.600 1.00 96.00 98 VAL A C 1
ATOM 779 O O . VAL A 1 98 ? 2.114 7.368 1.238 1.00 96.00 98 VAL A O 1
ATOM 782 N N . PHE A 1 99 ? 1.975 5.173 0.758 1.00 97.06 99 PHE A N 1
ATOM 783 C CA . PHE A 1 99 ? 1.532 5.309 -0.623 1.00 97.06 99 PHE A CA 1
ATOM 784 C C . PHE A 1 99 ? 0.032 5.007 -0.689 1.00 97.06 99 PHE A C 1
ATOM 786 O O . PHE A 1 99 ? -0.409 3.973 -0.179 1.00 97.06 99 PHE A O 1
ATOM 793 N N . TYR A 1 100 ? -0.749 5.891 -1.311 1.00 96.31 100 TYR A N 1
ATOM 794 C CA . TYR A 1 100 ? -2.194 5.728 -1.458 1.00 96.31 100 TYR A CA 1
ATOM 795 C C . TYR A 1 100 ? -2.630 5.763 -2.919 1.00 96.31 100 TYR A C 1
ATOM 797 O O . TYR A 1 100 ? -2.185 6.598 -3.698 1.00 96.31 100 TYR A O 1
ATOM 805 N N . THR A 1 101 ? -3.562 4.876 -3.244 1.00 96.00 101 THR A N 1
ATOM 806 C CA . THR A 1 101 ? -4.424 4.937 -4.427 1.00 96.00 101 THR A CA 1
ATOM 807 C C . THR A 1 101 ? -5.796 4.411 -4.017 1.00 96.00 101 THR A C 1
ATOM 809 O O . THR A 1 101 ? -5.864 3.470 -3.228 1.00 96.00 101 THR A O 1
ATOM 812 N N . ASP A 1 102 ? -6.904 4.971 -4.505 1.00 95.62 102 ASP A N 1
ATOM 813 C CA . ASP A 1 102 ? -8.237 4.537 -4.053 1.00 95.62 102 ASP A CA 1
ATOM 814 C C . ASP A 1 102 ? -8.484 3.037 -4.289 1.00 95.62 102 ASP A C 1
ATOM 816 O O . ASP A 1 102 ? -8.998 2.330 -3.415 1.00 95.62 102 ASP A O 1
ATOM 820 N N . CYS A 1 103 ? -8.054 2.540 -5.449 1.00 95.19 103 CYS A N 1
ATOM 821 C CA . CYS A 1 103 ? -8.123 1.138 -5.834 1.00 95.19 103 CYS A CA 1
ATOM 822 C C . CYS A 1 103 ? -7.045 0.802 -6.876 1.00 95.19 103 CYS A C 1
ATOM 824 O O . CYS A 1 103 ? -6.535 1.682 -7.561 1.00 95.19 103 CYS A O 1
ATOM 826 N N . PHE A 1 104 ? -6.711 -0.482 -7.045 1.00 95.12 104 PHE A N 1
ATOM 827 C CA . PHE A 1 104 ? -5.591 -0.885 -7.910 1.00 95.12 104 PHE A CA 1
ATOM 828 C C . PHE A 1 104 ? -5.710 -0.381 -9.354 1.00 95.12 104 PHE A C 1
ATOM 830 O O . PHE A 1 104 ? -4.718 0.082 -9.901 1.00 95.12 104 PHE A O 1
ATOM 837 N N . LYS A 1 105 ? -6.917 -0.378 -9.942 1.00 91.38 105 LYS A N 1
ATOM 838 C CA . LYS A 1 105 ? -7.130 0.100 -11.322 1.00 91.38 105 LYS A CA 1
ATOM 839 C C . LYS A 1 105 ? -6.855 1.597 -11.516 1.00 91.38 105 LYS A C 1
ATOM 841 O O . LYS A 1 105 ? -6.642 1.995 -12.655 1.00 91.38 105 LYS A O 1
ATOM 846 N N . MET A 1 106 ? -6.912 2.395 -10.444 1.00 90.19 106 MET A N 1
ATOM 847 C CA . MET A 1 106 ? -6.584 3.827 -10.473 1.00 90.19 106 MET A CA 1
ATOM 848 C C . MET A 1 106 ? -5.072 4.050 -10.455 1.00 90.19 106 MET A C 1
ATOM 850 O O . MET A 1 106 ? -4.613 5.099 -10.876 1.00 90.19 106 MET A O 1
ATOM 854 N N . LEU A 1 107 ? -4.295 3.064 -9.996 1.00 91.31 107 LEU A N 1
ATOM 855 C CA . LEU A 1 107 ? -2.850 3.052 -10.189 1.00 91.31 107 LEU A CA 1
ATOM 856 C C . LEU A 1 107 ? -2.496 2.507 -11.577 1.00 91.31 107 LEU A C 1
ATOM 858 O O . LEU A 1 107 ? -1.765 3.145 -12.321 1.00 91.31 107 LEU A O 1
ATOM 862 N N . THR A 1 108 ? -2.984 1.311 -11.920 1.00 91.19 108 THR A N 1
ATOM 863 C CA . THR A 1 108 ? -2.730 0.671 -13.218 1.00 91.19 108 THR A CA 1
ATOM 864 C C . THR A 1 108 ? -3.590 -0.585 -13.418 1.00 91.19 108 THR A C 1
ATOM 866 O O . THR A 1 108 ? -4.068 -1.193 -12.459 1.00 91.19 108 THR A O 1
ATOM 869 N N . ARG A 1 109 ? -3.775 -1.014 -14.673 1.00 87.12 109 ARG A N 1
ATOM 870 C CA . ARG A 1 109 ? -4.301 -2.346 -15.030 1.00 87.12 109 ARG A CA 1
ATOM 871 C C . ARG A 1 109 ? -3.187 -3.322 -15.436 1.00 87.12 109 ARG A C 1
ATOM 873 O O . ARG A 1 109 ? -3.476 -4.500 -15.633 1.00 87.12 109 ARG A O 1
ATOM 880 N N . ASN A 1 110 ? -1.940 -2.860 -15.537 1.00 90.50 110 ASN A N 1
ATOM 881 C CA . ASN A 1 110 ? -0.768 -3.690 -15.777 1.00 90.50 110 ASN A CA 1
ATOM 882 C C . ASN A 1 110 ? -0.322 -4.336 -14.454 1.00 90.50 110 ASN A C 1
ATOM 884 O O . ASN A 1 110 ? 0.009 -3.650 -13.485 1.00 90.50 110 ASN A O 1
ATOM 888 N N . ILE A 1 111 ? -0.341 -5.668 -14.405 1.00 90.31 111 ILE A N 1
ATOM 889 C CA . ILE A 1 111 ? -0.056 -6.417 -13.178 1.00 90.31 111 ILE A CA 1
ATOM 890 C C . ILE A 1 111 ? 1.404 -6.278 -12.731 1.00 90.31 111 ILE A C 1
ATOM 892 O O . ILE A 1 111 ? 1.658 -6.141 -11.537 1.00 90.31 111 ILE A O 1
ATOM 896 N N . ASP A 1 112 ? 2.343 -6.250 -13.675 1.00 89.88 112 ASP A N 1
ATOM 897 C CA . ASP A 1 112 ? 3.776 -6.138 -13.403 1.00 89.88 112 ASP A CA 1
ATOM 898 C C . ASP A 1 112 ? 4.078 -4.758 -12.795 1.00 89.88 112 ASP A C 1
ATOM 900 O O . ASP A 1 112 ? 4.632 -4.668 -11.699 1.00 89.88 112 ASP A O 1
ATOM 904 N N . LYS A 1 113 ? 3.529 -3.683 -13.387 1.00 90.62 113 LYS A N 1
ATOM 905 C CA . LYS A 1 113 ? 3.583 -2.320 -12.827 1.00 90.62 113 LYS A CA 1
ATOM 906 C C . LYS A 1 113 ? 2.984 -2.253 -11.417 1.00 90.62 113 LYS A C 1
ATOM 908 O O . LYS A 1 113 ? 3.588 -1.652 -10.526 1.00 90.62 113 LYS A O 1
ATOM 913 N N . LEU A 1 114 ? 1.821 -2.871 -11.187 1.00 94.38 114 LEU A N 1
ATOM 914 C CA . LEU A 1 114 ? 1.185 -2.894 -9.864 1.00 94.38 114 LEU A CA 1
ATOM 915 C C . LEU A 1 114 ? 2.093 -3.560 -8.820 1.00 94.38 114 LEU A C 1
ATOM 917 O O . LEU A 1 114 ? 2.319 -2.994 -7.748 1.00 94.38 114 LEU A O 1
ATOM 921 N N . PHE A 1 115 ? 2.626 -4.744 -9.134 1.00 94.88 115 PHE A N 1
ATOM 922 C CA . PHE A 1 115 ? 3.515 -5.476 -8.233 1.00 94.88 115 PHE A CA 1
ATOM 923 C C . PHE A 1 115 ? 4.826 -4.730 -8.001 1.00 94.88 115 PHE A C 1
ATOM 925 O O . PHE A 1 115 ? 5.257 -4.629 -6.855 1.00 94.88 115 PHE A O 1
ATOM 932 N N . LYS A 1 116 ? 5.405 -4.127 -9.041 1.00 93.06 116 LYS A N 1
ATOM 933 C CA . LYS A 1 116 ? 6.615 -3.303 -8.959 1.00 93.06 116 LYS A CA 1
ATOM 934 C C . LYS A 1 116 ? 6.452 -2.126 -7.998 1.00 93.06 116 LYS A C 1
ATOM 936 O O . LYS A 1 116 ? 7.322 -1.895 -7.158 1.00 93.06 116 LYS A O 1
ATOM 941 N N . VAL A 1 117 ? 5.331 -1.402 -8.078 1.00 95.00 117 VAL A N 1
ATOM 942 C CA . VAL A 1 117 ? 5.031 -0.287 -7.164 1.00 95.00 117 VAL A CA 1
ATOM 943 C C . VAL A 1 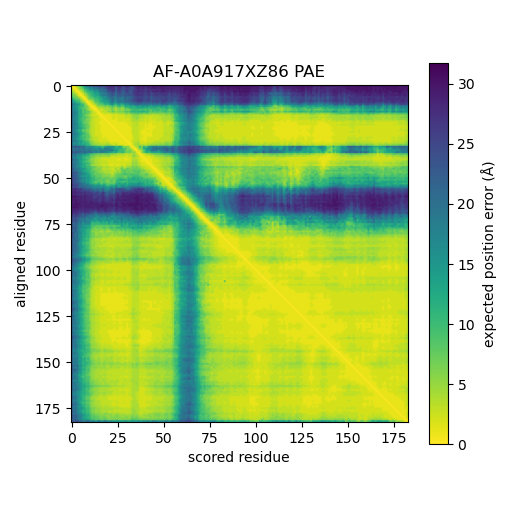117 ? 4.872 -0.782 -5.726 1.00 95.00 117 VAL A C 1
ATOM 945 O O . VAL A 1 117 ? 5.464 -0.208 -4.810 1.00 95.00 117 VAL A O 1
ATOM 948 N N . ILE A 1 118 ? 4.105 -1.855 -5.512 1.00 97.19 118 ILE A N 1
ATOM 949 C CA . ILE A 1 118 ? 3.909 -2.417 -4.170 1.00 97.19 118 ILE A CA 1
ATOM 950 C C . ILE A 1 118 ? 5.250 -2.905 -3.603 1.00 97.19 118 ILE A C 1
ATOM 952 O O . ILE A 1 118 ? 5.588 -2.560 -2.473 1.00 97.19 118 ILE A O 1
ATOM 956 N N . GLU A 1 119 ? 6.048 -3.636 -4.384 1.00 96.69 119 GLU A N 1
ATOM 957 C CA . GLU A 1 119 ? 7.367 -4.147 -3.990 1.00 96.69 119 GLU A CA 1
ATOM 958 C C . GLU A 1 119 ? 8.267 -3.012 -3.501 1.00 96.69 119 GLU A C 1
ATOM 960 O O . GLU A 1 119 ? 8.836 -3.087 -2.410 1.00 96.69 119 GLU A O 1
ATOM 965 N N . TYR A 1 120 ? 8.341 -1.933 -4.282 1.00 95.44 120 TYR A N 1
ATOM 966 C CA . TYR A 1 120 ? 9.126 -0.752 -3.957 1.00 95.44 120 TYR A CA 1
ATOM 967 C C . TYR A 1 120 ? 8.726 -0.132 -2.615 1.00 95.44 120 TYR A C 1
ATOM 969 O O . TYR A 1 120 ? 9.571 0.068 -1.736 1.00 95.44 120 TYR A O 1
ATOM 977 N N . VAL A 1 121 ? 7.427 0.123 -2.430 1.00 97.06 121 VAL A N 1
ATOM 978 C CA . VAL A 1 121 ? 6.888 0.721 -1.200 1.00 97.06 121 VAL A CA 1
ATOM 979 C C . VAL A 1 121 ? 7.181 -0.176 0.007 1.00 97.06 121 VAL A C 1
ATOM 981 O O . VAL A 1 121 ? 7.656 0.300 1.043 1.00 97.06 121 VAL A O 1
ATOM 984 N N . LEU A 1 122 ? 6.951 -1.485 -0.124 1.00 97.62 122 LEU A N 1
ATOM 985 C CA . LEU A 1 122 ? 7.109 -2.431 0.979 1.00 97.62 122 LEU A CA 1
ATOM 986 C C . LEU A 1 122 ? 8.577 -2.678 1.356 1.00 97.62 122 LEU A C 1
ATOM 988 O O . LEU A 1 122 ? 8.887 -2.777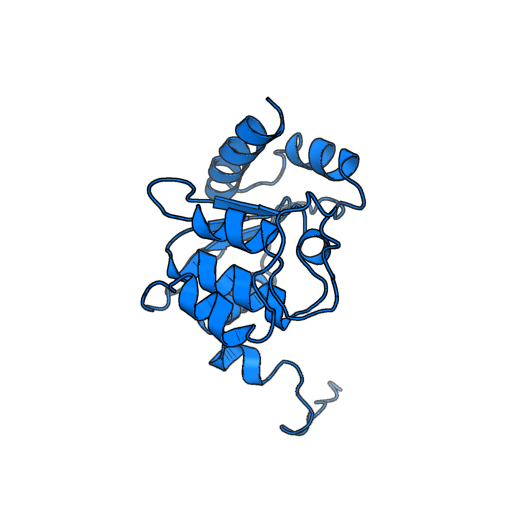 2.548 1.00 97.62 122 LEU A O 1
ATOM 992 N N . ARG A 1 123 ? 9.496 -2.729 0.381 1.00 96.00 123 ARG A N 1
ATOM 993 C CA . ARG A 1 123 ? 10.945 -2.869 0.637 1.00 96.00 123 ARG A CA 1
ATOM 994 C C . ARG A 1 123 ? 11.536 -1.646 1.336 1.00 96.00 123 ARG A C 1
ATOM 996 O O . ARG A 1 123 ? 12.462 -1.787 2.132 1.00 96.00 123 ARG A O 1
ATOM 1003 N N . LYS A 1 124 ? 10.939 -0.467 1.146 1.00 94.94 124 LYS A N 1
ATOM 1004 C CA . LYS A 1 124 ? 11.248 0.752 1.912 1.00 94.94 124 LYS A CA 1
ATOM 1005 C C . LYS A 1 124 ? 10.633 0.800 3.316 1.00 94.94 124 LYS A C 1
ATOM 1007 O O . LYS A 1 124 ? 10.702 1.834 3.974 1.00 94.94 124 LYS A O 1
ATOM 1012 N N . LYS A 1 125 ? 10.028 -0.295 3.794 1.00 95.50 125 LYS A N 1
ATOM 1013 C CA . LYS A 1 125 ? 9.317 -0.363 5.088 1.00 95.50 125 LYS A CA 1
ATOM 1014 C C . LYS A 1 125 ? 8.167 0.650 5.196 1.00 95.50 125 LYS A C 1
ATOM 1016 O O . LYS A 1 125 ? 7.764 1.016 6.298 1.00 95.50 125 LYS A O 1
ATOM 1021 N N . CYS A 1 126 ? 7.645 1.090 4.055 1.00 96.88 126 CYS A N 1
ATOM 1022 C CA . CYS A 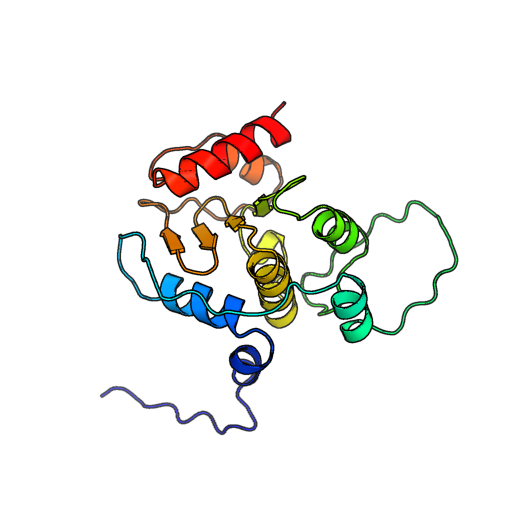1 126 ? 6.470 1.941 3.961 1.00 96.88 126 CYS A CA 1
ATOM 1023 C C . CYS A 1 126 ? 5.221 1.077 3.742 1.00 96.88 126 CYS A C 1
ATOM 1025 O O . CYS A 1 126 ? 5.291 -0.151 3.621 1.00 96.88 126 CYS A O 1
ATOM 1027 N N . VAL A 1 127 ? 4.059 1.720 3.730 1.00 97.81 127 VAL A N 1
ATOM 1028 C CA . VAL A 1 127 ? 2.765 1.045 3.633 1.00 97.81 127 VAL A CA 1
ATOM 1029 C C . VAL A 1 127 ? 2.083 1.426 2.329 1.00 97.81 127 VAL A C 1
ATOM 1031 O O . VAL A 1 127 ? 1.984 2.605 2.000 1.00 97.81 127 VAL A O 1
ATOM 1034 N N . PHE A 1 128 ? 1.551 0.431 1.627 1.00 98.44 128 PHE A N 1
ATOM 1035 C CA . PHE A 1 128 ? 0.642 0.642 0.510 1.00 98.44 128 PHE A CA 1
ATOM 1036 C C . PHE A 1 128 ? -0.797 0.526 1.019 1.00 98.44 128 PHE A C 1
ATOM 1038 O O . PHE A 1 128 ? -1.188 -0.509 1.570 1.00 98.44 128 PHE A O 1
ATOM 1045 N N . ILE A 1 129 ? -1.604 1.572 0.860 1.00 97.75 129 ILE A N 1
ATOM 1046 C CA . ILE A 1 129 ? -3.012 1.537 1.261 1.00 97.75 129 ILE A CA 1
ATOM 1047 C C . ILE A 1 129 ? -3.938 1.922 0.114 1.00 97.75 129 ILE A C 1
ATOM 1049 O O . ILE A 1 129 ? -3.598 2.697 -0.774 1.00 97.75 129 ILE A O 1
ATOM 1053 N N . THR A 1 130 ? -5.148 1.389 0.187 1.00 97.38 130 THR A N 1
ATOM 1054 C CA . THR A 1 130 ? -6.288 1.792 -0.630 1.00 97.38 130 THR A CA 1
ATOM 1055 C C . THR A 1 130 ? -7.468 2.134 0.265 1.00 97.38 130 THR A C 1
ATOM 1057 O O . THR A 1 130 ? -7.398 1.979 1.493 1.00 97.38 130 THR A O 1
ATOM 1060 N N . SER A 1 131 ? -8.591 2.533 -0.329 1.00 97.00 131 SER A N 1
ATOM 1061 C CA . SER A 1 131 ? -9.843 2.726 0.413 1.00 97.00 131 SER A CA 1
ATOM 1062 C C . SER A 1 131 ? -10.346 1.438 1.069 1.00 97.00 131 SER A C 1
ATOM 1064 O O . SER A 1 131 ? -11.051 1.488 2.081 1.00 97.00 131 SER A O 1
ATOM 1066 N N . ASN A 1 132 ? -9.913 0.275 0.568 1.00 96.38 132 ASN A N 1
ATOM 1067 C CA . ASN A 1 132 ? -10.365 -1.042 1.012 1.00 96.38 132 ASN A CA 1
ATOM 1068 C C . ASN A 1 132 ? -9.296 -1.920 1.672 1.00 96.38 132 ASN A C 1
ATOM 1070 O O . ASN A 1 132 ? -9.648 -2.841 2.413 1.00 96.38 132 ASN A O 1
ATOM 1074 N N . PHE A 1 133 ? -8.014 -1.654 1.431 1.00 96.88 133 PHE A N 1
ATOM 1075 C CA . PHE A 1 133 ? -6.919 -2.539 1.824 1.00 96.88 133 PHE A CA 1
ATOM 1076 C C . PHE A 1 133 ? -5.779 -1.777 2.491 1.00 96.88 133 PHE A C 1
ATOM 1078 O O . PHE A 1 133 ? -5.412 -0.687 2.065 1.00 96.88 133 PHE A O 1
ATOM 1085 N N . TYR A 1 134 ? -5.189 -2.398 3.505 1.00 97.75 134 TYR A N 1
ATOM 1086 C CA . TYR A 1 134 ? -3.908 -2.013 4.081 1.00 97.75 134 TYR A CA 1
ATOM 1087 C C . TYR A 1 134 ? -2.907 -3.118 3.791 1.00 97.75 134 TYR A C 1
ATOM 1089 O O . TYR A 1 134 ? -3.191 -4.281 4.092 1.00 97.75 134 TYR A O 1
ATOM 1097 N N . ILE A 1 135 ? -1.753 -2.756 3.241 1.00 98.31 135 ILE A N 1
ATOM 1098 C CA . ILE A 1 135 ? -0.732 -3.698 2.800 1.00 98.31 135 ILE A CA 1
ATOM 1099 C C . ILE A 1 135 ? 0.623 -3.214 3.311 1.00 98.31 135 ILE A C 1
ATOM 1101 O O . ILE A 1 135 ? 1.107 -2.149 2.928 1.00 98.31 135 ILE A O 1
ATOM 1105 N N . SER A 1 136 ? 1.239 -4.000 4.189 1.00 97.94 136 SER A N 1
ATOM 1106 C CA . SER A 1 136 ? 2.622 -3.819 4.620 1.00 97.94 136 SER A CA 1
ATOM 1107 C C . SER A 1 136 ? 3.377 -5.152 4.610 1.00 97.94 136 SER A C 1
ATOM 1109 O O . SER A 1 136 ? 2.784 -6.231 4.534 1.00 97.94 136 SER A O 1
ATOM 1111 N N . ASN A 1 137 ? 4.705 -5.092 4.702 1.00 97.56 137 ASN A N 1
ATOM 1112 C CA . ASN A 1 137 ? 5.538 -6.283 4.823 1.00 97.56 137 ASN A CA 1
ATOM 1113 C C . ASN A 1 137 ? 5.408 -6.896 6.232 1.00 97.56 137 ASN A C 1
ATOM 1115 O O . ASN A 1 137 ? 6.084 -6.473 7.170 1.00 97.56 137 ASN A O 1
ATOM 1119 N N . GLY A 1 138 ? 4.526 -7.887 6.374 1.00 96.75 138 GLY A N 1
ATOM 1120 C CA . GLY A 1 138 ? 4.232 -8.608 7.619 1.00 96.75 138 GLY A CA 1
ATOM 1121 C C . GLY A 1 138 ? 2.832 -8.365 8.183 1.00 96.75 138 GLY A C 1
ATOM 1122 O O . GLY A 1 138 ? 2.441 -9.004 9.161 1.00 96.75 138 GLY A O 1
ATOM 1123 N N . TYR A 1 139 ? 2.050 -7.460 7.588 1.00 97.06 139 TYR A N 1
ATOM 1124 C CA . TYR A 1 139 ? 0.671 -7.228 8.003 1.00 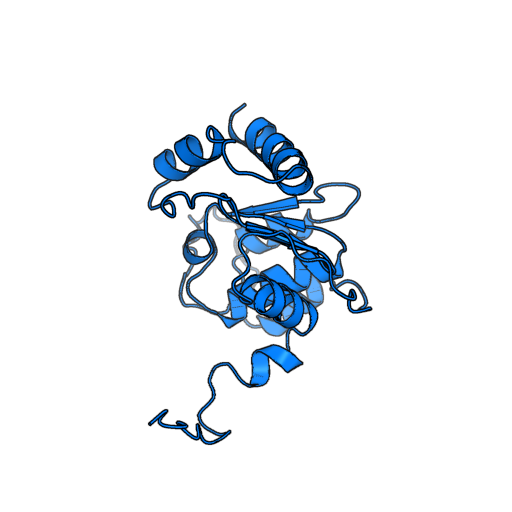97.06 139 TYR A CA 1
ATOM 1125 C C . TYR A 1 139 ? -0.210 -6.766 6.845 1.00 97.06 139 TYR A C 1
ATOM 1127 O O . TYR A 1 139 ? 0.114 -5.835 6.112 1.00 97.06 139 TYR A O 1
ATOM 1135 N N . VAL A 1 140 ? -1.387 -7.371 6.731 1.00 97.44 140 VAL A N 1
ATOM 1136 C CA . VAL A 1 140 ? -2.426 -6.958 5.788 1.00 97.44 140 VAL A CA 1
ATOM 1137 C C . VAL A 1 140 ? -3.773 -6.867 6.483 1.00 97.44 140 VAL A C 1
ATOM 1139 O O . VAL A 1 140 ? -4.064 -7.591 7.438 1.00 97.44 140 VAL A O 1
ATOM 1142 N N . SER A 1 141 ? -4.635 -5.975 6.005 1.00 96.06 141 SER A N 1
ATOM 1143 C CA . SER A 1 141 ? -6.023 -5.952 6.454 1.00 96.06 141 SER A CA 1
ATOM 1144 C C . SER A 1 141 ? -6.971 -5.469 5.370 1.00 96.06 141 SER A C 1
ATOM 1146 O O . SER A 1 141 ? -6.598 -4.689 4.497 1.00 96.06 141 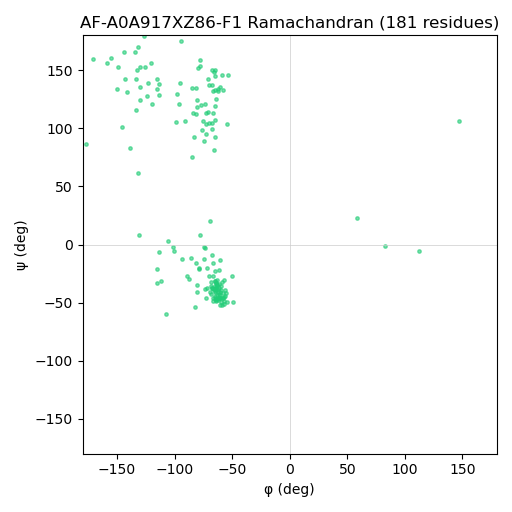SER A O 1
ATOM 1148 N N . LYS A 1 142 ? -8.213 -5.938 5.460 1.00 95.00 142 LYS A N 1
ATOM 1149 C CA . LYS A 1 142 ? -9.314 -5.603 4.561 1.00 95.00 142 LYS A CA 1
ATOM 1150 C C . LYS A 1 142 ? -10.397 -4.844 5.328 1.00 95.00 142 LYS A C 1
ATOM 1152 O O . LYS A 1 142 ? -10.687 -5.173 6.486 1.00 95.00 142 LYS A O 1
ATOM 1157 N N . ARG A 1 143 ? -11.017 -3.856 4.680 1.00 94.06 143 ARG A N 1
ATOM 1158 C CA . ARG A 1 143 ? -12.215 -3.174 5.186 1.00 94.06 143 ARG A CA 1
ATOM 1159 C C . ARG A 1 143 ? -13.354 -4.186 5.356 1.00 94.06 143 ARG A C 1
ATOM 1161 O O . ARG A 1 143 ? -13.588 -5.016 4.482 1.00 94.06 143 ARG A O 1
ATOM 1168 N N . LYS A 1 144 ? -14.076 -4.121 6.482 1.00 92.19 144 LYS A N 1
ATOM 1169 C CA . LYS A 1 144 ? -15.155 -5.075 6.815 1.00 92.19 144 LYS A CA 1
ATOM 1170 C C . LYS A 1 144 ? -16.244 -5.138 5.735 1.00 92.19 144 LYS A C 1
ATOM 1172 O O . LYS A 1 144 ? -16.681 -6.229 5.388 1.00 92.19 144 LYS A O 1
ATOM 1177 N N . ALA A 1 145 ? -16.670 -3.983 5.235 1.00 91.62 145 ALA A N 1
ATOM 1178 C CA . ALA A 1 145 ? -17.571 -3.848 4.096 1.00 91.62 145 ALA A CA 1
ATOM 1179 C C . ALA A 1 145 ? -16.829 -3.057 3.021 1.00 91.62 145 ALA A C 1
ATOM 1181 O O . ALA A 1 145 ? -16.369 -1.955 3.303 1.00 91.62 145 ALA A O 1
ATOM 1182 N N . LEU A 1 146 ? -16.647 -3.644 1.839 1.00 93.56 146 LEU A N 1
ATOM 1183 C CA . LEU A 1 146 ? -15.881 -3.010 0.770 1.00 93.56 146 LEU A CA 1
ATOM 1184 C C . LEU A 1 146 ? -16.640 -1.813 0.197 1.00 93.56 146 LEU A C 1
ATOM 1186 O O . LEU A 1 146 ? -17.838 -1.907 -0.059 1.00 93.56 146 LEU A O 1
ATOM 1190 N N . LEU A 1 147 ? -15.919 -0.721 -0.035 1.00 95.81 147 LEU A N 1
ATOM 1191 C CA . LEU A 1 147 ? -16.396 0.396 -0.839 1.00 95.81 147 LEU A CA 1
ATOM 1192 C C . LEU A 1 147 ? -16.282 0.057 -2.322 1.00 95.81 147 LEU A C 1
ATOM 1194 O O . LEU A 1 147 ? -15.417 -0.731 -2.728 1.00 95.81 147 LEU A O 1
ATOM 1198 N N . ARG A 1 148 ? -17.138 0.683 -3.129 1.00 96.19 148 ARG A N 1
ATOM 1199 C CA . ARG A 1 148 ? -17.031 0.619 -4.584 1.00 96.19 148 ARG A CA 1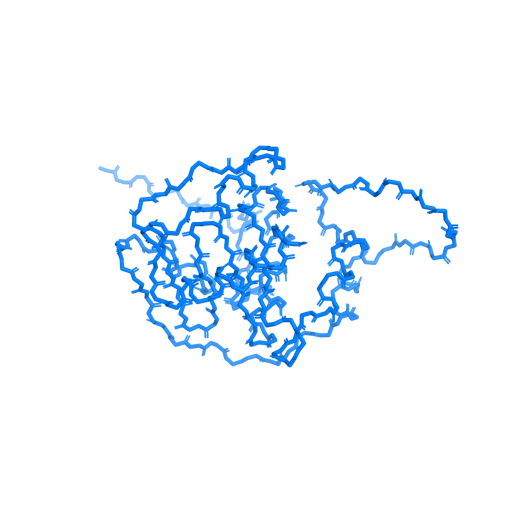
ATOM 1200 C C . ARG A 1 148 ? -15.691 1.242 -5.011 1.00 96.19 148 ARG A C 1
ATOM 1202 O O . ARG A 1 148 ? -15.370 2.329 -4.537 1.00 96.19 148 ARG A O 1
ATOM 1209 N N . PRO A 1 149 ? -14.909 0.583 -5.885 1.00 94.50 149 PRO A N 1
ATOM 1210 C CA . PRO A 1 149 ? -13.704 1.183 -6.453 1.00 94.50 149 PRO A CA 1
ATOM 1211 C C . PRO A 1 149 ? -14.031 2.488 -7.193 1.00 94.50 149 PRO A C 1
ATOM 1213 O O . PRO A 1 149 ? -14.951 2.486 -8.016 1.00 94.50 149 PRO A O 1
ATOM 1216 N N . ALA A 1 150 ? -13.268 3.555 -6.952 1.00 94.50 150 ALA A N 1
ATOM 1217 C CA . ALA A 1 150 ? -13.453 4.837 -7.630 1.00 94.50 150 ALA A CA 1
ATOM 1218 C C . ALA A 1 150 ? -13.326 4.717 -9.153 1.00 94.50 150 ALA A C 1
ATOM 1220 O O . ALA A 1 150 ? -12.563 3.896 -9.670 1.00 94.50 150 ALA A O 1
ATOM 1221 N N . HIS A 1 151 ? -14.102 5.508 -9.886 1.00 91.25 151 HIS A N 1
ATOM 1222 C CA . HIS A 1 151 ? -13.993 5.680 -11.335 1.00 91.25 151 HIS A CA 1
ATOM 1223 C C . HIS A 1 151 ? -13.519 7.085 -11.706 1.00 91.25 151 HIS A C 1
ATOM 1225 O O . HIS A 1 151 ? -12.826 7.214 -12.713 1.00 91.25 151 HIS A O 1
ATOM 1231 N N . TYR A 1 152 ? -13.878 8.075 -10.890 1.00 91.25 152 TYR A N 1
ATOM 1232 C CA . TYR A 1 152 ? -13.528 9.484 -11.045 1.00 91.25 152 TYR A CA 1
ATOM 1233 C C . TYR A 1 152 ? -13.001 10.053 -9.724 1.00 91.25 152 TYR A C 1
ATOM 1235 O O . TYR A 1 152 ? -13.098 9.397 -8.682 1.00 91.25 152 TYR A O 1
ATOM 1243 N N . ASP A 1 153 ? -12.449 11.263 -9.759 1.00 90.00 153 ASP A N 1
ATOM 1244 C CA . ASP A 1 153 ? -11.855 11.903 -8.581 1.00 90.00 153 ASP A CA 1
ATOM 1245 C C . ASP A 1 153 ? -12.904 12.190 -7.495 1.00 90.00 153 ASP A C 1
ATOM 1247 O O . ASP A 1 153 ? -12.622 12.034 -6.307 1.00 90.00 153 ASP A O 1
ATOM 1251 N N . GLU A 1 154 ? -14.153 12.469 -7.878 1.00 93.94 154 GLU A N 1
ATOM 1252 C CA . GLU A 1 154 ? -15.255 12.647 -6.930 1.00 93.94 154 GLU A CA 1
ATOM 1253 C C . GLU A 1 154 ? -15.521 11.366 -6.122 1.00 93.94 154 GLU A C 1
ATOM 1255 O O . GLU A 1 154 ? -15.747 11.430 -4.912 1.00 93.94 154 GLU A O 1
ATOM 1260 N N . ASP A 1 155 ? -15.410 10.186 -6.751 1.00 94.88 155 ASP A N 1
ATOM 1261 C CA . ASP A 1 155 ? -15.521 8.909 -6.034 1.00 94.88 155 ASP A CA 1
ATOM 1262 C C . ASP A 1 155 ? -14.368 8.741 -5.023 1.00 94.88 155 ASP A C 1
ATOM 1264 O O . ASP A 1 155 ? -14.560 8.168 -3.946 1.00 94.88 155 ASP A O 1
ATOM 1268 N N . VAL A 1 156 ? -13.160 9.216 -5.363 1.00 94.69 156 VAL A N 1
ATOM 1269 C CA . VAL A 1 156 ? -11.990 9.171 -4.468 1.00 94.69 156 VAL A CA 1
ATOM 1270 C C . VAL A 1 156 ? -12.243 10.041 -3.240 1.00 94.69 156 VAL A C 1
ATOM 1272 O O . VAL A 1 156 ? -12.058 9.580 -2.111 1.00 94.69 156 VAL A O 1
ATOM 1275 N N . GLU A 1 157 ? -12.715 11.272 -3.437 1.00 94.62 157 GLU A N 1
ATOM 1276 C CA . GLU A 1 157 ? -13.056 12.174 -2.336 1.00 94.62 157 GLU A CA 1
ATOM 1277 C C . GLU A 1 157 ? -14.158 11.608 -1.433 1.00 94.62 157 GLU A C 1
ATOM 1279 O O . GLU A 1 157 ? -14.064 11.691 -0.202 1.00 94.62 157 GLU A O 1
ATOM 1284 N N . GLU A 1 158 ? -15.203 11.022 -2.022 1.00 96.19 158 GLU A N 1
ATOM 1285 C CA . GLU A 1 158 ? -16.269 10.354 -1.274 1.00 96.19 158 GLU A CA 1
ATOM 1286 C C . GLU A 1 158 ? -15.723 9.189 -0.444 1.00 96.19 158 GLU A C 1
ATOM 1288 O O . GLU A 1 158 ? -16.024 9.079 0.749 1.00 96.19 158 GLU A O 1
ATOM 1293 N N . ASN A 1 159 ? -14.874 8.346 -1.035 1.00 96.81 159 ASN A N 1
ATOM 1294 C CA . ASN A 1 159 ? -14.269 7.210 -0.347 1.00 96.81 159 ASN A CA 1
ATOM 1295 C C . ASN A 1 159 ? -13.326 7.643 0.790 1.00 96.81 159 ASN A C 1
ATOM 1297 O O . ASN A 1 159 ? -13.320 7.008 1.853 1.00 96.81 159 ASN A O 1
ATOM 1301 N N . LEU A 1 160 ? -12.570 8.733 0.614 1.00 95.69 160 LEU A N 1
ATOM 1302 C CA . LEU A 1 160 ? -11.685 9.296 1.643 1.00 95.69 160 LEU A CA 1
ATOM 1303 C C . LEU A 1 160 ? -12.457 9.778 2.881 1.00 95.69 160 LEU A C 1
ATOM 1305 O O . LEU A 1 160 ? -11.966 9.643 4.003 1.00 95.69 160 LEU A O 1
ATOM 1309 N N . LYS A 1 161 ? -13.702 10.236 2.711 1.00 95.94 161 LYS A N 1
ATOM 1310 C CA . LYS A 1 161 ? -14.587 10.645 3.818 1.00 95.94 161 LYS A CA 1
ATOM 1311 C C . LYS A 1 161 ? -15.155 9.450 4.604 1.00 95.94 161 LYS A C 1
ATOM 1313 O O . LYS A 1 161 ? -15.699 9.625 5.697 1.00 95.94 161 LYS A O 1
ATOM 1318 N N . GLN A 1 162 ? -15.024 8.220 4.096 1.00 96.38 162 GLN A N 1
ATOM 1319 C CA . GLN A 1 162 ? -15.619 7.029 4.707 1.00 96.38 162 GLN A CA 1
ATOM 1320 C C . GLN A 1 162 ? -14.630 6.220 5.550 1.00 96.38 162 GLN A C 1
ATOM 1322 O O . GLN A 1 162 ? -13.867 5.400 5.045 1.00 96.38 162 GLN A O 1
ATOM 1327 N N . TYR A 1 163 ? -14.747 6.306 6.876 1.00 95.75 163 TYR A N 1
ATOM 1328 C CA . TYR A 1 163 ? -13.882 5.566 7.813 1.00 95.75 163 TYR A CA 1
ATOM 1329 C C . TYR A 1 163 ? -14.443 4.214 8.286 1.00 95.75 163 TYR A C 1
ATOM 1331 O O . TYR A 1 163 ? -13.732 3.407 8.894 1.00 95.75 163 TYR A O 1
ATOM 1339 N N . ASN A 1 164 ? -15.727 3.954 8.031 1.00 94.31 164 ASN A N 1
ATOM 1340 C CA . ASN A 1 164 ? -16.436 2.800 8.578 1.00 94.31 164 ASN A CA 1
ATOM 1341 C C . ASN A 1 164 ? -15.875 1.467 8.063 1.00 94.31 164 ASN A C 1
ATOM 1343 O O . ASN A 1 164 ? -15.679 1.257 6.868 1.00 94.31 164 ASN A O 1
ATOM 1347 N N . GLY A 1 165 ? -15.649 0.527 8.983 1.00 92.88 165 GLY A N 1
ATOM 1348 C CA . GLY A 1 165 ? -15.153 -0.811 8.658 1.00 92.88 165 GLY A CA 1
ATOM 1349 C C . GLY A 1 165 ? -13.634 -0.919 8.490 1.00 92.88 165 GLY A C 1
ATOM 1350 O O . GLY A 1 165 ? -13.151 -2.034 8.280 1.00 92.88 165 GLY A O 1
ATOM 1351 N N . LEU A 1 166 ? -12.882 0.181 8.616 1.00 95.12 166 LEU A N 1
ATOM 1352 C CA . LEU A 1 166 ? -11.419 0.156 8.671 1.00 95.12 166 LEU A CA 1
ATOM 1353 C C . LEU A 1 166 ? -10.930 -0.428 10.007 1.00 95.12 166 LEU A C 1
ATOM 1355 O O . LEU A 1 166 ? -11.497 -0.180 11.074 1.00 95.12 166 LEU A O 1
ATOM 1359 N N . ARG A 1 167 ? -9.845 -1.208 9.970 1.00 93.81 167 ARG A N 1
ATOM 1360 C CA . ARG A 1 167 ? -9.154 -1.684 11.184 1.00 93.81 167 ARG A CA 1
ATOM 1361 C C . ARG A 1 167 ? -8.293 -0.565 11.772 1.00 93.81 167 ARG A C 1
ATOM 1363 O O . ARG A 1 167 ? -7.907 0.340 11.050 1.00 93.81 167 ARG A O 1
ATOM 1370 N N . LYS A 1 168 ? -7.936 -0.643 13.062 1.00 94.81 168 LYS A N 1
ATOM 1371 C CA . LYS A 1 168 ? -7.189 0.420 13.774 1.00 94.81 168 LYS A CA 1
ATOM 1372 C C . LYS A 1 168 ? -5.937 0.900 13.021 1.00 94.81 168 LYS A C 1
ATOM 1374 O O . LYS A 1 168 ? -5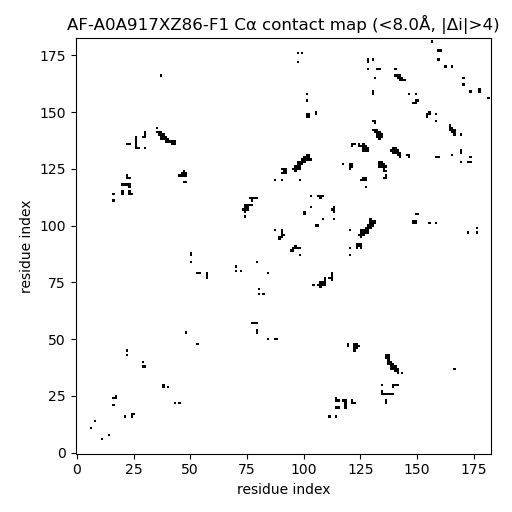.771 2.100 12.832 1.00 94.81 168 LYS A O 1
ATOM 1379 N N . THR A 1 169 ? -5.093 -0.027 12.564 1.00 95.00 169 THR A N 1
ATOM 1380 C CA . THR A 1 169 ? -3.858 0.292 11.826 1.00 95.00 169 THR A CA 1
ATOM 1381 C C . THR A 1 169 ? -4.150 0.959 10.483 1.00 95.00 169 THR A C 1
ATOM 1383 O O . THR A 1 169 ? -3.544 1.977 10.159 1.00 95.00 169 THR A O 1
ATOM 1386 N N . HIS A 1 170 ? -5.130 0.436 9.738 1.00 96.69 170 HIS A N 1
ATOM 1387 C CA . HIS A 1 170 ? -5.567 1.022 8.470 1.00 96.69 170 HIS A CA 1
ATOM 1388 C C . HIS A 1 170 ? -6.160 2.410 8.673 1.00 96.69 170 HIS A C 1
ATOM 1390 O O . HIS A 1 170 ? -5.718 3.347 8.028 1.00 96.69 170 HIS A O 1
ATOM 1396 N N . LEU A 1 171 ? -7.069 2.569 9.633 1.00 97.19 171 LEU A N 1
ATOM 1397 C CA . LEU A 1 171 ? -7.700 3.839 9.975 1.00 97.19 171 LEU A CA 1
ATOM 1398 C C . LEU A 1 171 ? -6.671 4.924 10.311 1.00 97.19 171 LEU A C 1
ATOM 1400 O O . LEU A 1 171 ? -6.835 6.061 9.881 1.00 97.19 171 LEU A O 1
ATOM 1404 N N . LYS A 1 172 ? -5.612 4.583 11.058 1.00 96.69 172 LYS A N 1
ATOM 1405 C CA . LYS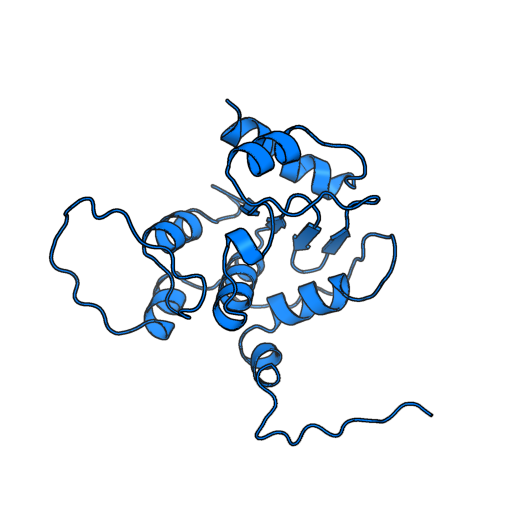 A 1 172 ? -4.541 5.532 11.391 1.00 96.69 172 LYS A CA 1
ATOM 1406 C C . LYS A 1 172 ? -3.858 6.061 10.127 1.00 96.69 172 LYS A C 1
ATOM 1408 O O . LYS A 1 172 ? -3.785 7.271 9.959 1.00 96.69 172 LYS A O 1
ATOM 1413 N N . ALA A 1 173 ? -3.405 5.169 9.244 1.00 95.88 173 ALA A N 1
ATOM 1414 C CA . ALA A 1 173 ? -2.756 5.560 7.991 1.00 95.88 173 ALA A CA 1
ATOM 1415 C C . ALA A 1 173 ? -3.723 6.294 7.044 1.00 95.88 173 ALA A C 1
ATOM 1417 O O . ALA A 1 173 ? -3.363 7.298 6.437 1.00 95.88 173 ALA A O 1
ATOM 1418 N N . PHE A 1 174 ? -4.971 5.829 6.969 1.00 95.88 174 PHE A N 1
ATOM 1419 C CA . PHE A 1 174 ? -6.005 6.395 6.107 1.00 95.88 174 PHE A CA 1
ATOM 1420 C C . PHE A 1 174 ? -6.377 7.827 6.506 1.00 95.88 174 PHE A C 1
ATOM 1422 O O . PHE A 1 174 ? -6.543 8.674 5.639 1.00 95.88 174 PHE A O 1
ATOM 1429 N N . LYS A 1 175 ? -6.436 8.135 7.810 1.00 95.56 175 LYS A N 1
ATOM 1430 C CA . LYS A 1 175 ? -6.658 9.507 8.297 1.00 95.56 175 LYS A CA 1
ATOM 1431 C C . LYS A 1 175 ? -5.529 10.461 7.914 1.00 95.56 175 LYS A C 1
ATOM 1433 O O . LYS A 1 175 ? -5.811 11.597 7.560 1.00 95.56 175 LYS A O 1
ATOM 1438 N N . THR A 1 176 ? -4.272 10.013 7.963 1.00 92.62 176 THR A N 1
ATOM 1439 C CA . THR A 1 176 ? -3.135 10.830 7.510 1.00 92.62 176 THR A CA 1
ATOM 1440 C C . THR A 1 176 ? -3.295 11.216 6.043 1.00 92.62 176 THR A C 1
ATOM 1442 O O . THR A 1 176 ? -3.146 12.384 5.707 1.00 92.62 176 THR A O 1
ATOM 1445 N N . VAL A 1 177 ? -3.663 10.255 5.192 1.00 93.25 177 VAL A N 1
ATOM 1446 C CA . VAL A 1 177 ? -3.898 10.502 3.764 1.00 93.25 177 VAL A CA 1
ATOM 1447 C C . VAL A 1 177 ? -5.113 11.399 3.543 1.00 93.25 177 VAL A C 1
ATOM 1449 O O . VAL A 1 177 ? -5.009 12.392 2.836 1.00 93.25 177 VAL A O 1
ATOM 1452 N N . SER A 1 178 ? -6.248 11.097 4.177 1.00 92.31 178 SER A N 1
ATOM 1453 C CA . SER A 1 178 ? -7.470 11.890 4.020 1.00 92.31 178 SER A CA 1
ATOM 1454 C C . SER A 1 178 ? -7.276 13.345 4.446 1.00 92.31 178 SER A C 1
ATOM 1456 O O . SER A 1 178 ? -7.782 14.230 3.770 1.00 92.31 178 SER A O 1
ATOM 1458 N N . ASN A 1 179 ? -6.531 13.605 5.523 1.00 91.12 179 ASN A N 1
ATOM 1459 C CA . ASN A 1 179 ? -6.242 14.969 5.963 1.00 91.12 179 ASN A CA 1
ATOM 1460 C C . ASN A 1 179 ? -5.291 15.711 5.017 1.00 91.12 179 ASN A C 1
ATOM 1462 O O . ASN A 1 179 ? -5.314 16.932 4.994 1.00 91.12 179 ASN A O 1
ATOM 1466 N N . PHE A 1 180 ? -4.423 15.003 4.297 1.00 88.56 180 PHE A N 1
ATOM 1467 C CA . PHE A 1 180 ? -3.522 15.622 3.327 1.00 88.56 180 PHE A CA 1
ATOM 1468 C C . PHE A 1 180 ? -4.221 15.913 1.993 1.00 88.56 180 PHE A C 1
ATOM 1470 O O . PHE A 1 180 ? -3.896 16.893 1.345 1.00 88.56 180 PHE A O 1
ATOM 1477 N N . MET A 1 181 ? -5.159 15.054 1.581 1.00 85.94 181 MET A N 1
ATOM 1478 C CA . MET A 1 181 ? -5.820 15.146 0.273 1.00 85.94 181 MET A CA 1
ATOM 1479 C C . MET A 1 181 ? -7.084 16.018 0.274 1.00 85.94 181 MET A C 1
ATOM 1481 O O . MET A 1 181 ? -7.465 16.513 -0.778 1.00 85.94 181 MET A O 1
ATOM 1485 N N . LEU A 1 182 ? -7.774 16.152 1.414 1.00 86.00 182 LEU A N 1
ATOM 1486 C CA . LEU A 1 182 ? -9.048 16.886 1.511 1.00 86.00 182 LEU A CA 1
ATOM 1487 C C . LEU A 1 182 ? -8.919 18.296 2.113 1.00 86.00 182 LEU A C 1
ATOM 1489 O O . LEU A 1 182 ? -9.937 18.974 2.248 1.00 86.00 182 LEU A O 1
ATOM 1493 N N . ASN A 1 183 ? -7.714 18.707 2.518 1.00 74.00 183 ASN A N 1
ATOM 1494 C CA . ASN A 1 183 ? -7.420 20.046 3.041 1.00 74.00 183 ASN A CA 1
ATOM 1495 C C . ASN A 1 183 ? -6.466 20.768 2.094 1.00 74.00 183 ASN A C 1
ATOM 1497 O O . ASN A 1 183 ? -6.603 22.004 1.981 1.00 74.00 183 ASN A O 1
#

Secondary structure (DSSP, 8-state):
--------GGG-TTTTHHHH-HHHHHHHHHHHS--SS-EE-PPP--PPPPHHHHHHTT----------------SS--SPPHHHHHHHHHBBTTTB-EEE-SSHHHH-S-HHHHHHHHHHHHHTT-EEE-SSEEEETTEEEE-SSPPPPPSSHHHHHHHHT--TT--HHHHHHHHHHHHHH--

Organism: NCBI:txid1004261

Mean predicted aligned error: 8.34 Å

Foldseek 3Di:
DDPPPPDDPVRPPCNCLCVVQVQLCVQVVQVPPDDLDKDFDAFDQDAADDLVNLVVVQDDDDPDDPDPDPFDDALADLHDDPVNSVVLVQDAPVGNLEDEDQDQVSNHNHPNNSSSSCSNSQNRQGWYDHLFKTTHRRIIHGFSDDDDRDPDVVSVLVSLPDQHRDDPVRSVSSVVVSVVVVD

Radius of gyration: 17.25 Å; Cα contacts (8 Å, |Δi|>4): 232; chains: 1; bounding box: 35×54×38 Å

pLDDT: mean 83.17, std 18.31, range [35.47, 98.44]